Protein AF-K6ZDQ6-F1 (afdb_monomer_lite)

Structure (mmCIF, N/CA/C/O backbone):
data_AF-K6ZDQ6-F1
#
_entry.id   AF-K6ZDQ6-F1
#
loop_
_atom_site.group_PDB
_atom_site.id
_atom_site.type_symbol
_atom_site.label_atom_id
_atom_site.label_alt_id
_atom_site.label_comp_id
_atom_site.label_asym_id
_atom_site.label_entity_id
_atom_site.label_seq_id
_atom_site.pdbx_PDB_ins_code
_atom_site.Cartn_x
_atom_site.Cartn_y
_atom_site.Cartn_z
_atom_site.occupancy
_atom_site.B_iso_or_equiv
_atom_site.auth_seq_id
_atom_site.auth_comp_id
_atom_site.auth_asym_id
_atom_site.auth_atom_id
_atom_site.pdbx_PDB_model_num
ATOM 1 N N . MET A 1 1 ? -40.974 -49.336 32.916 1.00 52.28 1 MET A N 1
ATOM 2 C CA . MET A 1 1 ? -39.656 -48.786 32.532 1.00 52.28 1 MET A CA 1
ATOM 3 C C . MET A 1 1 ? -39.666 -47.779 31.372 1.00 52.28 1 MET A C 1
ATOM 5 O O . MET A 1 1 ? -38.972 -46.786 31.533 1.00 52.28 1 MET A O 1
ATOM 9 N N . PRO A 1 2 ? -40.450 -47.897 30.274 1.00 52.47 2 PRO A N 1
ATOM 10 C CA . PRO A 1 2 ? -40.301 -46.977 29.127 1.00 52.47 2 PRO A CA 1
ATOM 11 C C . PRO A 1 2 ? -40.750 -45.530 29.411 1.00 52.47 2 PRO A C 1
ATOM 13 O O . PRO A 1 2 ? -40.252 -44.591 28.806 1.00 52.47 2 PRO A O 1
ATOM 16 N N . ARG A 1 3 ? -41.644 -45.323 30.389 1.00 48.00 3 ARG A N 1
ATOM 17 C CA . ARG A 1 3 ? -42.148 -43.986 30.756 1.00 48.00 3 ARG A CA 1
ATOM 18 C C . ARG A 1 3 ? -41.148 -43.115 31.523 1.00 48.00 3 ARG A C 1
ATOM 20 O O . ARG A 1 3 ? -41.255 -41.901 31.456 1.00 48.00 3 ARG A O 1
ATOM 27 N N . ILE A 1 4 ? -40.197 -43.721 32.236 1.00 56.62 4 ILE A N 1
ATOM 28 C CA . ILE A 1 4 ? -39.169 -42.981 32.990 1.00 56.62 4 ILE A CA 1
ATOM 29 C C . ILE A 1 4 ? -38.086 -42.477 32.029 1.00 56.62 4 ILE A C 1
ATOM 31 O O . ILE A 1 4 ? -37.632 -41.347 32.160 1.00 56.62 4 ILE A O 1
ATOM 35 N N . VAL A 1 5 ? -37.755 -43.274 31.007 1.00 56.41 5 VAL A N 1
ATOM 36 C CA . VAL A 1 5 ? -36.778 -42.913 29.970 1.00 56.41 5 VAL A CA 1
ATOM 37 C C . VAL A 1 5 ? -37.284 -41.756 29.104 1.00 56.41 5 VAL A C 1
ATOM 39 O O . VAL A 1 5 ? -36.532 -40.820 28.867 1.00 56.41 5 VAL A O 1
ATOM 42 N N . SER A 1 6 ? -38.565 -41.744 28.709 1.00 54.59 6 SER A N 1
ATOM 43 C CA . SER A 1 6 ? -39.133 -40.593 27.985 1.00 54.59 6 SER A CA 1
ATOM 44 C C . SER A 1 6 ? -39.149 -39.310 28.810 1.00 54.59 6 SER A C 1
ATOM 46 O O . SER A 1 6 ? -38.973 -38.242 28.241 1.00 54.59 6 SER A O 1
ATOM 48 N N . LEU A 1 7 ? -39.356 -39.397 30.127 1.00 58.97 7 LEU A N 1
ATOM 49 C CA . LEU A 1 7 ? -39.408 -38.215 30.988 1.00 58.97 7 LEU A CA 1
ATOM 50 C C . LEU A 1 7 ? -38.010 -37.624 31.210 1.00 58.97 7 LEU A C 1
ATOM 52 O O . LEU A 1 7 ? -37.851 -36.413 31.147 1.00 58.97 7 LEU A O 1
ATOM 56 N N . LEU A 1 8 ? -37.000 -38.484 31.387 1.00 62.06 8 LEU A N 1
ATOM 57 C CA . LEU A 1 8 ? -35.587 -38.094 31.435 1.00 62.06 8 LEU A CA 1
ATOM 58 C C . LEU A 1 8 ? -35.101 -37.524 30.101 1.00 62.06 8 LEU A C 1
ATOM 60 O O . LEU A 1 8 ? -34.396 -36.525 30.107 1.00 62.06 8 LEU A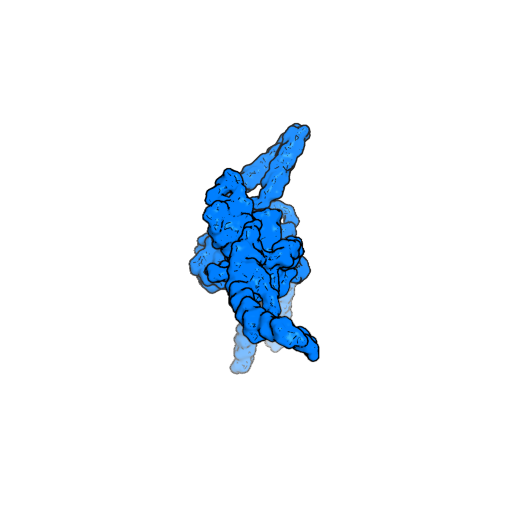 O 1
ATOM 64 N N . ALA A 1 9 ? -35.515 -38.108 28.973 1.00 62.72 9 ALA A N 1
ATOM 65 C CA . ALA A 1 9 ? -35.190 -37.588 27.648 1.00 62.72 9 ALA A CA 1
ATOM 66 C C . ALA A 1 9 ? -35.815 -36.208 27.406 1.00 62.72 9 ALA A C 1
ATOM 68 O O . ALA A 1 9 ? -35.150 -35.345 26.855 1.00 62.72 9 ALA A O 1
ATOM 69 N N . LEU A 1 10 ? -37.050 -35.969 27.863 1.00 62.91 10 LEU A N 1
ATOM 70 C CA . LEU A 1 10 ? -37.703 -34.655 27.782 1.00 62.91 10 LEU A CA 1
ATOM 71 C C . LEU A 1 10 ? -37.035 -33.616 28.691 1.00 62.91 10 LEU A C 1
ATOM 73 O O . LEU A 1 10 ? -36.945 -32.458 28.310 1.00 62.91 10 LEU A O 1
ATOM 77 N N . LEU A 1 11 ? -36.539 -34.033 29.859 1.00 60.34 11 LEU A N 1
ATOM 78 C CA . LEU A 1 11 ? -35.775 -33.183 30.778 1.00 60.34 11 LEU A CA 1
ATOM 79 C C . LEU A 1 11 ? -34.394 -32.831 30.209 1.00 60.34 11 LEU A C 1
ATOM 81 O O . LEU A 1 11 ? -33.987 -31.677 30.278 1.00 60.34 11 LEU A O 1
ATOM 85 N N . PHE A 1 12 ? -33.715 -33.795 29.581 1.00 58.34 12 PHE A N 1
ATOM 86 C CA . PHE A 1 12 ? -32.460 -33.560 28.864 1.00 58.34 12 PHE A CA 1
ATOM 87 C C . PHE A 1 12 ? -32.671 -32.673 27.633 1.00 58.34 12 PHE A C 1
ATOM 89 O O . PHE A 1 12 ? -31.904 -31.744 27.417 1.00 58.34 12 PHE A O 1
ATOM 96 N N . LEU A 1 13 ? -33.738 -32.899 26.859 1.00 53.53 13 LEU A N 1
ATOM 97 C CA . LEU A 1 13 ? -34.075 -32.050 25.715 1.00 53.53 13 LEU A CA 1
ATOM 98 C C . LEU A 1 13 ? -34.445 -30.630 26.172 1.00 53.53 13 LEU A C 1
ATOM 100 O O . LEU A 1 13 ? -34.053 -29.670 25.528 1.00 53.53 13 LEU A O 1
ATOM 104 N N . ALA A 1 14 ? -35.141 -30.485 27.304 1.00 54.09 14 ALA A N 1
ATOM 105 C CA . ALA A 1 14 ? -35.454 -29.184 27.891 1.00 54.09 14 ALA A CA 1
ATOM 106 C C . ALA A 1 14 ? -34.210 -28.459 28.436 1.00 54.09 14 ALA A C 1
ATOM 108 O O . ALA A 1 14 ? -34.171 -27.236 28.369 1.00 54.09 14 ALA A O 1
ATOM 109 N N . MET A 1 15 ? -33.184 -29.182 28.911 1.00 52.56 15 MET A N 1
ATOM 110 C CA . MET A 1 15 ? -31.883 -28.581 29.251 1.00 52.56 15 MET A CA 1
ATOM 111 C C . MET A 1 15 ? -31.104 -28.111 28.014 1.00 52.56 15 MET A C 1
ATOM 113 O O . MET A 1 15 ? -30.364 -27.145 28.120 1.00 52.56 15 MET A O 1
ATOM 117 N N . PHE A 1 16 ? -31.288 -28.740 26.848 1.00 50.00 16 PHE A N 1
ATOM 118 C CA . PHE A 1 16 ? -30.630 -28.335 25.595 1.00 50.00 16 PHE A CA 1
ATOM 119 C C . PHE A 1 16 ? -31.372 -27.236 24.812 1.00 50.00 16 PHE A C 1
ATOM 121 O O . PHE A 1 16 ? -30.812 -26.687 23.869 1.00 50.00 16 PHE A O 1
ATOM 128 N N . VAL A 1 17 ? -32.620 -26.909 25.170 1.00 46.31 17 VAL A N 1
ATOM 129 C CA . VAL A 1 17 ? -33.418 -25.868 24.484 1.00 46.31 17 VAL A CA 1
ATOM 130 C C . VAL A 1 17 ? -33.176 -24.464 25.056 1.00 46.31 17 VAL A C 1
ATOM 132 O O . VAL A 1 17 ? -33.574 -23.478 24.441 1.00 46.31 17 VAL A O 1
ATOM 135 N N . PHE A 1 18 ? -32.437 -24.339 26.159 1.00 44.91 18 PHE A N 1
ATOM 136 C CA . PHE A 1 18 ? -31.820 -23.068 26.533 1.00 44.91 18 PHE A CA 1
ATOM 137 C C . PHE A 1 18 ? -30.523 -22.901 25.742 1.00 44.91 18 PHE A C 1
ATOM 139 O O . PHE A 1 18 ? -29.425 -23.072 26.257 1.00 44.91 18 PHE A O 1
ATOM 146 N N . VAL A 1 19 ? -30.668 -22.593 24.454 1.00 42.81 19 VAL A N 1
ATOM 147 C CA . VAL A 1 19 ? -29.641 -21.818 23.763 1.00 42.81 19 VAL A CA 1
ATOM 148 C C . VAL A 1 19 ? -29.645 -20.474 24.479 1.00 42.81 19 VAL A C 1
ATOM 150 O O . VAL A 1 19 ? -30.561 -19.672 24.291 1.00 42.81 19 VAL A O 1
ATOM 153 N N . GLU A 1 20 ? -28.696 -20.285 25.393 1.00 38.75 20 GLU A N 1
ATOM 154 C CA . GLU A 1 20 ? -28.353 -18.966 25.901 1.00 38.75 20 GLU A CA 1
ATOM 155 C C . GLU A 1 20 ? -27.946 -18.139 24.686 1.00 38.75 20 GLU A C 1
ATOM 157 O O . GLU A 1 20 ? -26.833 -18.226 24.177 1.00 38.75 20 GLU A O 1
ATOM 162 N N . VAL A 1 21 ? -28.895 -17.364 24.171 1.00 40.91 21 VAL A N 1
ATOM 163 C CA . VAL A 1 21 ? -28.558 -16.169 23.417 1.00 40.91 21 VAL A CA 1
ATOM 164 C C . VAL A 1 21 ? -28.015 -15.229 24.480 1.00 40.91 21 VAL A C 1
ATOM 166 O O . VAL A 1 21 ? -28.780 -14.514 25.129 1.00 40.91 21 VAL A O 1
ATOM 169 N N . ALA A 1 22 ? -26.711 -15.325 24.739 1.00 38.06 22 ALA A N 1
ATOM 170 C CA . ALA A 1 22 ? -25.991 -14.287 25.444 1.00 38.06 22 ALA A CA 1
ATOM 171 C C . ALA A 1 22 ? -26.229 -13.014 24.631 1.00 38.06 22 ALA A C 1
ATOM 173 O O . ALA A 1 22 ? -25.740 -12.851 23.515 1.00 38.06 22 ALA A O 1
ATOM 174 N N . SER A 1 23 ? -27.112 -12.165 25.145 1.00 37.84 23 SER A N 1
ATOM 175 C CA . SER A 1 23 ? -27.266 -10.809 24.656 1.00 37.84 23 SER A CA 1
ATOM 176 C C . SER A 1 23 ? -26.012 -10.078 25.105 1.00 37.84 23 SER A C 1
ATOM 178 O O . SER A 1 23 ? -26.003 -9.496 26.188 1.00 37.84 23 SER A O 1
ATOM 180 N N . ALA A 1 24 ? -24.971 -10.173 24.281 1.00 37.22 24 ALA A N 1
ATOM 181 C CA . ALA A 1 24 ? -23.763 -9.377 24.366 1.00 37.22 24 ALA A CA 1
ATOM 182 C C . ALA A 1 24 ? -24.149 -7.918 24.625 1.00 37.22 24 ALA A C 1
ATOM 184 O O . ALA A 1 24 ? -24.923 -7.319 23.869 1.00 37.22 24 ALA A O 1
ATOM 185 N N . LYS A 1 25 ? -23.698 -7.372 25.753 1.00 37.91 25 LYS A N 1
ATOM 186 C CA . LYS A 1 25 ? -23.892 -5.965 26.088 1.00 37.91 25 LYS A CA 1
ATOM 187 C C . LYS A 1 25 ? -22.517 -5.382 26.319 1.00 37.91 25 LYS A C 1
ATOM 189 O O . LYS A 1 25 ? -22.018 -5.363 27.438 1.00 37.91 25 LYS A O 1
ATOM 194 N N . LEU A 1 26 ? -21.943 -4.883 25.235 1.00 41.56 26 LEU A N 1
ATOM 195 C CA . LEU A 1 26 ? -20.692 -4.151 25.245 1.00 41.56 26 LEU A CA 1
ATOM 196 C C . LEU A 1 26 ? -20.815 -2.950 26.197 1.00 41.56 26 LEU A C 1
ATOM 198 O O . LEU A 1 26 ? -21.571 -2.005 25.952 1.00 41.56 26 LEU A O 1
ATOM 202 N N . LEU A 1 27 ? -20.101 -3.002 27.322 1.00 44.19 27 LEU A N 1
ATOM 203 C CA . LEU A 1 27 ? -20.010 -1.886 28.260 1.00 44.19 27 LEU A CA 1
ATOM 204 C C . LEU A 1 27 ? -18.876 -0.977 27.781 1.00 44.19 27 LEU A C 1
ATOM 206 O O . LEU A 1 27 ? -17.712 -1.348 27.812 1.00 44.19 27 LEU A O 1
ATOM 210 N N . ARG A 1 28 ? -19.218 0.208 27.273 1.00 47.53 28 ARG A N 1
ATOM 211 C CA . ARG A 1 28 ? -18.240 1.159 26.729 1.00 47.53 28 ARG A CA 1
ATOM 212 C C . ARG A 1 28 ? -17.993 2.276 27.734 1.00 47.53 28 ARG A C 1
ATOM 214 O O . ARG A 1 28 ? -18.946 2.929 28.161 1.00 47.53 28 ARG A O 1
ATOM 221 N N . SER A 1 29 ? -16.734 2.530 28.074 1.00 41.12 29 SER A N 1
ATOM 222 C CA . SER A 1 29 ? -16.319 3.750 28.776 1.00 41.12 29 SER A CA 1
ATOM 223 C C . SER A 1 29 ? -15.535 4.652 27.828 1.00 41.12 29 SER A C 1
ATOM 225 O O . SER A 1 29 ? -14.737 4.164 27.038 1.00 41.12 29 SER A O 1
ATOM 227 N N . THR A 1 30 ? -15.774 5.960 27.896 1.00 36.53 30 THR A N 1
ATOM 228 C CA . THR A 1 30 ? -15.195 6.973 26.997 1.00 36.53 30 THR A CA 1
ATOM 229 C C . THR A 1 30 ? -13.667 7.032 27.070 1.00 36.53 30 THR A C 1
ATOM 231 O O . THR A 1 30 ? -13.141 7.032 28.181 1.00 36.53 30 THR A O 1
ATOM 234 N N . GLY A 1 31 ? -12.977 7.166 25.925 1.00 39.97 31 GLY A N 1
ATOM 235 C CA . GLY A 1 31 ? -11.526 7.392 25.901 1.00 39.97 31 GLY A CA 1
ATOM 236 C C . GLY A 1 31 ? -10.801 7.275 24.541 1.00 39.97 31 GLY A C 1
ATOM 237 O O . GLY A 1 31 ? -11.450 7.014 23.538 1.00 39.97 31 GLY A O 1
ATOM 238 N N . ARG A 1 32 ? -9.469 7.481 24.504 1.00 44.22 32 ARG A N 1
ATOM 239 C CA . ARG A 1 32 ? -8.547 7.583 23.332 1.00 44.22 32 ARG A CA 1
ATOM 240 C C . ARG A 1 32 ? -7.754 6.302 22.975 1.00 44.22 32 ARG A C 1
ATOM 242 O O . ARG A 1 32 ? -7.330 5.573 23.861 1.00 44.22 32 ARG A O 1
ATOM 249 N N . GLY A 1 33 ? -7.474 6.027 21.700 1.00 41.00 33 GLY A N 1
ATOM 250 C CA . GLY A 1 33 ? -6.507 4.984 21.301 1.00 41.00 33 GLY A CA 1
ATOM 251 C C . GLY A 1 33 ? -5.060 5.502 21.293 1.00 41.00 33 GLY A C 1
ATOM 252 O O . GLY A 1 33 ? -4.837 6.712 21.327 1.00 41.00 33 GLY A O 1
ATOM 253 N N . VAL A 1 34 ? -4.062 4.610 21.211 1.00 45.72 34 VAL A N 1
ATOM 254 C CA . VAL A 1 34 ? -2.669 4.999 20.910 1.00 45.72 34 VAL A CA 1
ATOM 255 C C . VAL A 1 34 ? -2.360 4.621 19.464 1.00 45.72 34 VAL A C 1
ATOM 257 O O . VAL A 1 34 ? -2.226 3.442 19.120 1.00 45.72 34 VAL A O 1
ATOM 260 N N . LEU A 1 35 ? -2.231 5.636 18.607 1.00 46.62 35 LEU A N 1
ATOM 261 C CA . LEU A 1 35 ? -1.758 5.469 17.236 1.00 46.62 35 LEU A CA 1
ATOM 262 C C . LEU A 1 35 ? -0.287 5.050 17.277 1.00 46.62 35 LEU A C 1
ATOM 264 O O . LEU A 1 35 ? 0.573 5.819 17.700 1.00 46.62 35 LEU A O 1
ATOM 268 N N . SER A 1 36 ? -0.003 3.810 16.871 1.00 42.50 36 SER A N 1
ATOM 269 C CA . SER A 1 36 ? 1.381 3.346 16.753 1.00 42.50 36 SER A CA 1
ATOM 270 C C . SER A 1 36 ? 1.996 3.731 15.409 1.00 42.50 36 SER A C 1
ATOM 272 O O . SER A 1 36 ? 3.154 4.129 15.394 1.00 42.50 36 SER A O 1
ATOM 274 N N . GLU A 1 37 ? 1.233 3.653 14.310 1.00 46.75 37 GLU A N 1
ATOM 275 C CA . GLU A 1 37 ? 1.666 4.048 12.962 1.00 46.75 37 GLU A CA 1
ATOM 276 C C . GLU A 1 37 ? 0.432 4.429 12.119 1.00 46.75 37 GLU A C 1
ATOM 278 O O . GLU A 1 37 ? -0.382 3.566 11.782 1.00 46.75 37 GLU A O 1
ATOM 283 N N . GLN A 1 38 ? 0.283 5.715 11.788 1.00 45.81 38 GLN A N 1
ATOM 284 C CA . GLN A 1 38 ? -0.645 6.200 10.766 1.00 45.81 38 GLN A CA 1
ATOM 285 C C . GLN A 1 38 ? 0.196 6.765 9.636 1.00 45.81 38 GLN A C 1
ATOM 287 O O . GLN A 1 38 ? 0.974 7.691 9.855 1.00 45.81 38 GLN A O 1
ATOM 292 N N . PHE A 1 39 ? 0.051 6.184 8.452 1.00 49.00 39 PHE A N 1
ATOM 293 C CA . PHE A 1 39 ? 0.768 6.659 7.292 1.00 49.00 39 PHE A CA 1
ATOM 294 C C . PHE A 1 39 ? -0.105 7.696 6.563 1.00 49.00 39 PHE A C 1
ATOM 296 O O . PHE A 1 39 ? -1.120 7.341 5.965 1.00 49.00 39 PHE A O 1
ATOM 303 N N . SER A 1 40 ? 0.239 8.983 6.684 1.00 53.00 40 SER A N 1
ATOM 304 C CA . SER A 1 40 ? -0.308 10.086 5.873 1.00 53.00 40 SER A CA 1
ATOM 305 C C . SER A 1 40 ? 0.383 10.184 4.505 1.00 53.00 40 SER A C 1
ATOM 307 O O . SER A 1 40 ? 0.301 11.198 3.828 1.00 53.00 40 SER A O 1
ATOM 309 N N . GLU A 1 41 ? 1.094 9.140 4.093 1.00 66.62 41 GLU A N 1
ATOM 310 C CA . GLU A 1 41 ? 1.834 9.047 2.844 1.00 66.62 41 GLU A CA 1
ATOM 311 C C . GLU A 1 41 ? 0.940 8.670 1.660 1.00 66.62 41 GLU A C 1
ATOM 313 O O . GLU A 1 41 ? 0.005 7.877 1.782 1.00 66.62 41 GLU A O 1
ATOM 318 N N . ASP A 1 42 ? 1.266 9.197 0.477 1.00 73.31 42 ASP A N 1
ATOM 319 C CA . ASP A 1 42 ? 0.653 8.720 -0.761 1.00 73.31 42 ASP A CA 1
ATOM 320 C C . ASP A 1 42 ? 1.232 7.347 -1.118 1.00 73.31 42 ASP A C 1
ATOM 322 O O . ASP A 1 42 ? 2.452 7.186 -1.237 1.00 73.31 42 ASP A O 1
ATOM 326 N N . TYR A 1 43 ? 0.357 6.378 -1.377 1.00 79.75 43 TYR A N 1
ATOM 327 C CA . TYR A 1 43 ? 0.703 5.057 -1.887 1.00 79.75 43 TYR A CA 1
ATOM 328 C C . TYR A 1 43 ? 0.126 4.838 -3.278 1.00 79.75 43 TYR A C 1
ATOM 330 O O . TYR A 1 43 ? -1.034 5.140 -3.555 1.00 79.75 43 TYR A O 1
ATOM 338 N N . PHE A 1 44 ? 0.924 4.230 -4.147 1.00 83.44 44 PHE A N 1
ATOM 339 C CA . PHE A 1 44 ? 0.551 3.944 -5.525 1.00 83.44 44 PHE A CA 1
ATOM 340 C C . PHE A 1 44 ? 0.746 2.464 -5.817 1.00 83.44 44 PHE A C 1
ATOM 342 O O . PHE A 1 44 ? 1.832 1.923 -5.617 1.00 83.44 44 PHE A O 1
ATOM 349 N N . PHE A 1 45 ? -0.293 1.819 -6.324 1.00 85.88 45 PHE A N 1
ATOM 350 C CA . PHE A 1 45 ? -0.220 0.491 -6.903 1.00 85.88 45 PHE A CA 1
ATOM 351 C C . PHE A 1 45 ? 0.054 0.596 -8.402 1.00 85.88 45 PHE A C 1
ATOM 353 O O . PHE A 1 45 ? -0.656 1.290 -9.132 1.00 85.88 45 PHE A O 1
ATOM 360 N N . VAL A 1 46 ? 1.074 -0.116 -8.875 1.00 87.62 46 VAL A N 1
ATOM 361 C CA . VAL A 1 46 ? 1.419 -0.175 -10.298 1.00 87.62 46 VAL A CA 1
ATOM 362 C C . VAL A 1 46 ? 1.428 -1.614 -10.755 1.00 87.62 46 VAL A C 1
ATOM 364 O O . VAL A 1 46 ? 2.159 -2.444 -10.222 1.00 87.62 46 VAL A O 1
ATOM 367 N N . GLU A 1 47 ? 0.626 -1.896 -11.775 1.00 89.00 47 GLU A N 1
ATOM 368 C CA . GLU A 1 47 ? 0.538 -3.223 -12.369 1.00 89.00 47 GLU A CA 1
ATOM 369 C C . GLU A 1 47 ? 1.863 -3.645 -13.009 1.00 89.00 47 GLU A C 1
ATOM 371 O O . GLU A 1 47 ? 2.574 -2.830 -13.593 1.00 89.00 47 GLU A O 1
ATOM 376 N N . ASN A 1 48 ? 2.140 -4.949 -13.015 1.00 90.69 48 ASN A N 1
ATOM 377 C CA . ASN A 1 48 ? 3.367 -5.545 -13.555 1.00 90.69 48 ASN A CA 1
ATOM 378 C C . ASN A 1 48 ? 3.725 -5.086 -14.979 1.00 90.69 48 ASN A C 1
ATOM 380 O O . ASN A 1 48 ? 4.901 -5.045 -15.326 1.00 90.69 48 ASN A O 1
ATOM 384 N N . LYS A 1 49 ? 2.726 -4.755 -15.809 1.00 90.50 49 LYS A N 1
ATOM 385 C CA . LYS A 1 49 ? 2.937 -4.274 -17.186 1.00 90.50 49 LYS A CA 1
ATOM 386 C C . LYS A 1 49 ? 3.630 -2.907 -17.243 1.00 90.50 49 LYS A C 1
ATOM 388 O O . LYS A 1 49 ? 4.269 -2.597 -18.239 1.00 90.50 49 LYS A O 1
ATOM 393 N N . ASP A 1 50 ? 3.473 -2.113 -16.190 1.00 91.94 50 ASP A N 1
ATOM 394 C CA . ASP A 1 50 ? 3.994 -0.758 -16.053 1.00 91.94 50 ASP A CA 1
ATOM 395 C C . ASP A 1 50 ? 5.208 -0.716 -15.104 1.00 91.94 50 ASP A C 1
ATOM 397 O O . ASP A 1 50 ? 5.696 0.373 -14.800 1.00 91.94 50 ASP A O 1
ATOM 401 N N . ILE A 1 51 ? 5.709 -1.873 -14.649 1.00 92.88 51 ILE A N 1
ATOM 402 C CA . ILE A 1 51 ? 6.913 -1.989 -13.817 1.00 92.88 51 ILE A CA 1
ATOM 403 C C . ILE A 1 51 ? 8.158 -2.094 -14.694 1.00 92.88 51 ILE A C 1
ATOM 405 O O . ILE A 1 51 ? 8.265 -2.947 -15.574 1.00 92.88 51 ILE A O 1
ATOM 409 N N . VAL A 1 52 ? 9.143 -1.262 -14.379 1.00 93.38 52 VAL A N 1
ATOM 410 C CA . VAL A 1 52 ? 10.486 -1.282 -14.955 1.00 93.38 52 VAL A CA 1
ATOM 411 C C . VAL A 1 52 ? 11.434 -1.922 -13.946 1.00 93.38 52 VAL A C 1
ATOM 413 O O . VAL A 1 52 ? 11.365 -1.627 -12.754 1.00 93.38 52 VAL A O 1
ATOM 416 N N . ARG A 1 53 ? 12.313 -2.818 -14.404 1.00 92.50 53 ARG A N 1
ATOM 417 C CA . ARG A 1 53 ? 13.340 -3.452 -13.564 1.00 92.50 53 ARG A CA 1
ATOM 418 C C . ARG A 1 53 ? 14.708 -2.902 -13.925 1.00 92.50 53 ARG A C 1
ATOM 420 O O . ARG A 1 53 ? 15.069 -2.935 -15.099 1.00 92.50 53 ARG A O 1
ATOM 427 N N . PHE A 1 54 ? 15.439 -2.464 -12.910 1.00 91.56 54 PHE A N 1
ATOM 428 C CA . PHE A 1 54 ? 16.799 -1.966 -13.053 1.00 91.56 54 PHE A CA 1
ATOM 429 C C . PHE A 1 54 ? 17.833 -3.079 -12.821 1.00 91.56 54 PHE A C 1
ATOM 431 O O . PHE A 1 54 ? 17.523 -4.146 -12.276 1.00 91.56 54 PHE A O 1
ATOM 438 N N . LEU A 1 55 ? 19.078 -2.843 -13.234 1.00 88.31 55 LEU A N 1
ATOM 439 C CA . LEU A 1 55 ? 20.177 -3.812 -13.183 1.00 88.31 55 LEU A CA 1
ATOM 440 C C . LEU A 1 55 ? 20.589 -4.192 -11.758 1.00 88.31 55 LEU A C 1
ATOM 442 O O . LEU A 1 55 ? 21.078 -5.301 -11.534 1.00 88.31 55 LEU A O 1
ATOM 446 N N . ASP A 1 56 ? 20.380 -3.300 -10.792 1.00 86.12 56 ASP A N 1
ATOM 447 C CA . ASP A 1 56 ? 20.625 -3.554 -9.368 1.00 86.12 56 ASP A CA 1
ATOM 448 C C . ASP A 1 56 ? 19.532 -4.419 -8.706 1.00 86.12 56 ASP A C 1
ATOM 450 O O . ASP A 1 56 ? 19.626 -4.753 -7.523 1.00 86.12 56 ASP A O 1
ATOM 454 N N . GLY A 1 57 ? 18.512 -4.820 -9.473 1.00 85.81 57 GLY A N 1
ATOM 455 C CA . GLY A 1 57 ? 17.371 -5.605 -9.011 1.00 85.81 57 GLY A CA 1
ATOM 456 C C . GLY A 1 57 ? 16.254 -4.766 -8.393 1.00 85.81 57 GLY A C 1
ATOM 457 O O . GLY A 1 57 ? 15.213 -5.327 -8.035 1.00 85.81 57 GLY A O 1
ATOM 458 N N . SER A 1 58 ? 16.433 -3.448 -8.287 1.00 89.50 58 SER A N 1
ATOM 459 C CA . SER A 1 58 ? 15.365 -2.536 -7.901 1.00 89.50 58 SER A CA 1
ATOM 460 C C . SER A 1 58 ? 14.319 -2.415 -9.012 1.00 89.50 58 SER A C 1
ATOM 462 O O . SER A 1 58 ? 14.513 -2.825 -10.163 1.00 89.50 58 SER A O 1
ATOM 464 N N . PHE A 1 59 ? 13.157 -1.884 -8.650 1.00 91.00 59 PHE A N 1
ATOM 465 C CA . PHE A 1 59 ? 12.048 -1.670 -9.567 1.00 91.00 59 PHE A CA 1
ATOM 466 C C . PHE A 1 59 ? 11.595 -0.213 -9.527 1.00 91.00 59 PHE A C 1
ATOM 468 O O . PHE A 1 59 ? 11.783 0.490 -8.533 1.00 91.00 59 PHE A O 1
ATOM 475 N N . GLY A 1 60 ? 11.027 0.236 -10.640 1.00 92.50 60 GLY A N 1
ATOM 476 C CA . GLY A 1 60 ? 10.450 1.560 -10.823 1.00 92.50 60 GLY A CA 1
ATOM 477 C C . GLY A 1 60 ? 9.131 1.496 -11.578 1.00 92.50 60 GLY A C 1
ATOM 478 O O . GLY A 1 60 ? 8.781 0.483 -12.182 1.00 92.50 60 GLY A O 1
ATOM 479 N N . MET A 1 61 ? 8.406 2.603 -11.556 1.00 93.69 61 MET A N 1
ATOM 480 C CA . MET A 1 61 ? 7.217 2.832 -12.366 1.00 93.69 61 MET A CA 1
ATOM 481 C C . MET A 1 61 ? 7.671 3.332 -13.742 1.00 93.69 61 MET A C 1
ATOM 483 O O . MET A 1 61 ? 8.454 4.274 -13.832 1.00 93.69 61 MET A O 1
ATOM 487 N N . SER A 1 62 ? 7.176 2.748 -14.825 1.00 93.81 62 SER A N 1
ATOM 488 C CA . SER A 1 62 ? 7.305 3.336 -16.166 1.00 93.81 62 SER A CA 1
ATOM 489 C C . SER A 1 62 ? 6.654 4.725 -16.234 1.00 93.81 62 SER A C 1
ATOM 491 O O . SER A 1 62 ? 5.880 5.102 -15.352 1.00 93.81 62 SER A O 1
ATOM 493 N N . GLN A 1 63 ? 6.902 5.480 -17.309 1.00 91.50 63 GLN A N 1
ATOM 494 C CA . GLN A 1 63 ? 6.224 6.762 -17.541 1.00 91.50 63 GLN A CA 1
ATOM 495 C C . GLN A 1 63 ? 4.691 6.615 -17.540 1.00 91.50 63 GLN A C 1
ATOM 497 O O . GLN A 1 63 ? 4.002 7.407 -16.905 1.00 91.50 63 GLN A O 1
ATOM 502 N N . SER A 1 64 ? 4.151 5.571 -18.181 1.00 89.12 64 SER A N 1
ATOM 503 C CA . SER A 1 64 ? 2.712 5.282 -18.184 1.00 89.12 64 SER A CA 1
ATOM 504 C C . SER A 1 64 ? 2.190 4.937 -16.791 1.00 89.12 64 SER A C 1
ATOM 506 O O . SER A 1 64 ? 1.131 5.428 -16.401 1.00 89.12 64 SER A O 1
ATOM 508 N N . GLY A 1 65 ? 2.932 4.133 -16.025 1.00 87.56 65 GLY A N 1
ATOM 509 C CA . GLY A 1 65 ? 2.618 3.845 -14.624 1.00 87.56 65 GLY A CA 1
ATOM 510 C C . GLY A 1 65 ? 2.614 5.107 -13.762 1.00 87.56 65 GLY A C 1
ATOM 511 O O . GLY A 1 65 ? 1.683 5.325 -12.990 1.00 87.56 65 GLY A O 1
ATOM 512 N N . PHE A 1 66 ? 3.612 5.976 -13.938 1.00 89.69 66 PHE A N 1
ATOM 513 C CA . PHE A 1 66 ? 3.702 7.251 -13.236 1.00 89.69 66 PHE A CA 1
ATOM 514 C C . PHE A 1 66 ? 2.523 8.159 -13.590 1.00 89.69 66 PHE A C 1
ATOM 516 O O . PHE A 1 66 ? 1.838 8.629 -12.686 1.00 89.69 66 PHE A O 1
ATOM 523 N N . ASP A 1 67 ? 2.226 8.370 -14.869 1.00 88.25 67 ASP A N 1
ATOM 524 C CA . ASP A 1 67 ? 1.143 9.261 -15.301 1.00 88.25 67 ASP A CA 1
ATOM 525 C C . ASP A 1 67 ? -0.241 8.765 -14.842 1.00 88.25 67 ASP A C 1
ATOM 527 O O . ASP A 1 67 ? -1.104 9.568 -14.484 1.00 88.25 67 ASP A O 1
ATOM 531 N N . ASN A 1 68 ? -0.439 7.444 -14.769 1.00 83.44 68 ASN A N 1
ATOM 532 C CA . ASN A 1 68 ? -1.699 6.823 -14.343 1.00 83.44 68 ASN A CA 1
ATOM 533 C C . ASN A 1 68 ? -1.826 6.609 -12.824 1.00 83.44 68 ASN A C 1
ATOM 535 O O . ASN A 1 68 ? -2.870 6.133 -12.361 1.00 83.44 68 ASN A O 1
ATOM 539 N N . ARG A 1 69 ? -0.793 6.943 -12.037 1.00 80.81 69 ARG A N 1
ATOM 540 C CA . ARG A 1 69 ? -0.732 6.598 -10.608 1.00 80.81 69 ARG A CA 1
ATOM 541 C C . ARG A 1 69 ? -1.896 7.155 -9.796 1.00 80.81 69 ARG A C 1
ATOM 543 O O . ARG A 1 69 ? -2.367 6.476 -8.904 1.00 80.81 69 ARG A O 1
ATOM 550 N N . PHE A 1 70 ? -2.400 8.337 -10.149 1.00 74.12 70 PHE A N 1
ATOM 551 C CA . PHE A 1 70 ? -3.490 9.021 -9.439 1.00 74.12 70 PHE A CA 1
ATOM 552 C C . PHE A 1 70 ? -4.898 8.536 -9.806 1.00 74.12 70 PHE A C 1
ATOM 554 O O . PHE A 1 70 ? -5.890 9.172 -9.444 1.00 74.12 70 PHE A O 1
ATOM 561 N N . SER A 1 71 ? -5.026 7.459 -10.583 1.00 71.12 71 SER A N 1
ATOM 562 C CA . SER A 1 71 ? -6.349 6.871 -10.787 1.00 71.12 71 SER A CA 1
ATOM 563 C C . SER A 1 71 ? -6.891 6.334 -9.456 1.00 71.12 71 SER A C 1
ATOM 565 O O . SER A 1 71 ? -6.156 5.733 -8.677 1.00 71.12 71 SER A O 1
ATOM 567 N N . LEU A 1 72 ? -8.187 6.538 -9.198 1.00 60.41 72 LEU A N 1
ATOM 568 C CA . LEU A 1 72 ? -8.827 6.200 -7.915 1.00 60.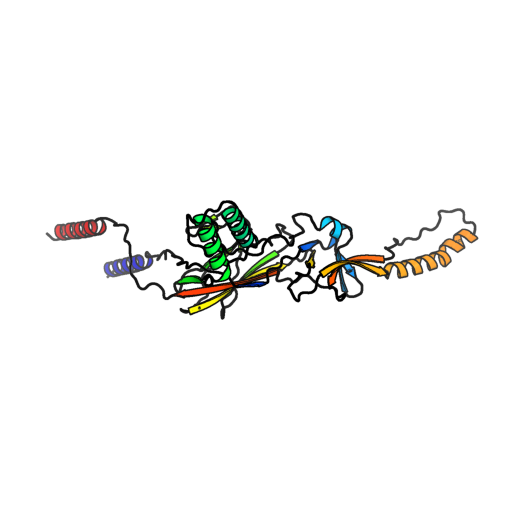41 72 LEU A CA 1
ATOM 569 C C . LEU A 1 72 ? -8.664 4.724 -7.502 1.00 60.41 72 LEU A C 1
ATOM 571 O O . LEU A 1 72 ? -8.745 4.418 -6.322 1.00 60.41 72 LEU A O 1
ATOM 575 N N . SER A 1 73 ? -8.425 3.813 -8.452 1.00 66.06 73 SER A N 1
ATOM 576 C CA . SER A 1 73 ? -8.177 2.389 -8.184 1.00 66.06 73 SER A CA 1
ATOM 577 C C . SER A 1 73 ? -6.713 2.049 -7.883 1.00 66.06 73 SER A C 1
ATOM 579 O O . SER A 1 73 ? -6.437 0.951 -7.404 1.00 66.06 73 SER A O 1
ATOM 581 N N . ASN A 1 74 ? -5.778 2.951 -8.204 1.00 66.00 74 ASN A N 1
ATOM 582 C CA . ASN A 1 74 ? -4.333 2.703 -8.182 1.00 66.00 74 ASN A CA 1
ATOM 583 C C . ASN A 1 74 ? -3.572 3.651 -7.251 1.00 66.00 74 ASN A C 1
ATOM 585 O O . ASN A 1 74 ? -2.374 3.468 -7.062 1.00 66.00 74 ASN A O 1
ATOM 589 N N . SER A 1 75 ? -4.232 4.633 -6.644 1.00 66.31 75 SER A N 1
ATOM 590 C CA . SER A 1 75 ? -3.653 5.442 -5.572 1.00 66.31 75 SER A CA 1
ATOM 591 C C . SER A 1 75 ? -4.517 5.409 -4.332 1.00 66.31 75 SER A C 1
ATOM 593 O O . SER A 1 75 ? -5.733 5.566 -4.418 1.00 66.31 75 SER A O 1
ATOM 595 N N . ILE A 1 76 ? -3.853 5.355 -3.189 1.00 65.12 76 ILE A N 1
ATOM 596 C CA . ILE A 1 76 ? -4.385 5.837 -1.923 1.00 65.12 76 ILE A CA 1
ATOM 597 C C . ILE A 1 76 ? -3.587 7.095 -1.599 1.00 65.12 76 ILE A C 1
ATOM 599 O O . ILE A 1 76 ? -2.364 7.051 -1.514 1.00 65.12 76 ILE A O 1
ATOM 603 N N . GLY A 1 77 ? -4.278 8.227 -1.503 1.00 52.22 77 GLY A N 1
ATOM 604 C CA . GLY A 1 77 ? -3.643 9.510 -1.230 1.00 52.22 77 GLY A CA 1
ATOM 605 C C . GLY A 1 77 ? -3.372 9.723 0.260 1.00 52.22 77 GLY A C 1
ATOM 606 O O . GLY A 1 77 ? -4.237 9.456 1.098 1.00 52.22 77 GLY A O 1
ATOM 607 N N . GLY A 1 78 ? -2.213 10.304 0.550 1.00 45.00 78 GLY A N 1
ATOM 608 C CA . GLY A 1 78 ? -1.678 10.811 1.809 1.00 45.00 78 GLY A CA 1
ATOM 609 C C . GLY A 1 78 ? -2.425 12.015 2.384 1.00 45.00 78 GLY A C 1
ATOM 610 O O . GLY A 1 78 ? -1.857 12.978 2.887 1.00 45.00 78 GLY A O 1
ATOM 611 N N . GLY A 1 79 ? -3.748 11.978 2.281 1.00 36.59 79 GLY A N 1
ATOM 612 C CA . GLY A 1 79 ? -4.662 12.950 2.875 1.00 36.59 79 GLY A CA 1
ATOM 613 C C . GLY A 1 79 ? -5.915 12.308 3.466 1.00 36.59 79 GLY A C 1
ATOM 614 O O . GLY A 1 79 ? -6.749 13.006 4.041 1.00 36.59 79 GLY A O 1
ATOM 615 N N . GLY A 1 80 ? -6.075 10.988 3.342 1.00 40.38 80 GLY A N 1
ATOM 616 C CA . GLY A 1 80 ? -7.135 10.252 4.016 1.00 40.38 80 GLY A CA 1
ATOM 617 C C . GLY A 1 80 ? -6.656 9.790 5.382 1.00 40.38 80 GLY A C 1
ATOM 618 O O . GLY A 1 80 ? -5.813 8.898 5.461 1.00 40.38 80 GLY A O 1
ATOM 619 N N . ARG A 1 81 ? -7.203 10.381 6.447 1.00 41.16 81 ARG A N 1
ATOM 620 C CA . ARG A 1 81 ? -6.904 10.015 7.835 1.00 41.16 81 ARG A CA 1
ATOM 621 C C . ARG A 1 81 ? -6.998 8.505 8.021 1.00 41.16 81 ARG A C 1
ATOM 623 O O . ARG A 1 81 ? -7.971 7.893 7.588 1.00 41.16 81 ARG A O 1
ATOM 630 N N . GLY A 1 82 ? -5.951 7.920 8.601 1.00 36.94 82 GLY A N 1
ATOM 631 C CA . GLY A 1 82 ? -5.909 6.524 9.015 1.00 36.94 82 GLY A CA 1
ATOM 632 C C . GLY A 1 82 ? -7.061 6.196 9.955 1.00 36.94 82 GLY A C 1
ATOM 633 O O . GLY A 1 82 ? -7.910 7.040 10.222 1.00 36.94 82 GLY A O 1
ATOM 634 N N . ILE A 1 83 ? -7.118 4.945 10.415 1.00 37.94 83 ILE A N 1
ATOM 635 C CA . ILE A 1 83 ? -8.291 4.444 11.130 1.00 37.94 83 ILE A CA 1
ATOM 636 C C . ILE A 1 83 ? -8.842 5.442 12.142 1.00 37.94 83 ILE A C 1
ATOM 638 O O . ILE A 1 83 ? -8.171 5.775 13.119 1.00 37.94 83 ILE A O 1
ATOM 642 N N . SER A 1 84 ? -10.112 5.791 11.955 1.00 36.62 84 SER A N 1
ATOM 643 C CA . SER A 1 84 ? -10.969 6.128 13.073 1.00 36.62 84 SER A CA 1
ATOM 644 C C . SER A 1 84 ? -11.692 4.858 13.495 1.00 36.62 84 SER A C 1
ATOM 646 O O . SER A 1 84 ? -12.588 4.358 12.810 1.00 36.62 84 SER A O 1
ATOM 648 N N . ALA A 1 85 ? -11.260 4.267 14.606 1.00 32.56 85 ALA A N 1
ATOM 649 C CA . ALA A 1 85 ? -11.991 3.184 15.236 1.00 32.56 85 ALA A CA 1
ATOM 650 C C . ALA A 1 85 ? -13.081 3.866 16.050 1.00 32.56 85 ALA A C 1
ATOM 652 O O . ALA A 1 85 ? -12.922 4.180 17.224 1.00 32.56 85 ALA A O 1
ATOM 653 N N . VAL A 1 86 ? -14.161 4.209 15.356 1.00 36.34 86 VAL A N 1
ATOM 654 C CA . VAL A 1 86 ? -15.339 4.819 15.948 1.00 36.34 86 VAL A CA 1
ATOM 655 C C . VAL A 1 86 ? -16.553 3.961 15.676 1.00 36.34 86 VAL A C 1
ATOM 657 O O . VAL A 1 86 ? -16.824 3.614 14.521 1.00 36.34 86 VAL A O 1
ATOM 660 N N . PRO A 1 87 ? -17.393 3.733 16.695 1.00 32.53 87 PRO A N 1
ATOM 661 C CA . PRO A 1 87 ? -18.798 3.522 16.439 1.00 32.53 87 PRO A CA 1
ATOM 662 C C . PRO A 1 87 ? -19.346 4.813 15.825 1.00 32.53 87 PRO A C 1
ATOM 664 O O . PRO A 1 87 ? -19.606 5.793 16.524 1.00 32.53 87 PRO A O 1
ATOM 667 N N . THR A 1 88 ? -19.511 4.845 14.505 1.00 33.38 88 THR A N 1
ATOM 668 C CA . THR A 1 88 ? -20.192 5.961 13.854 1.00 33.38 88 THR A CA 1
ATOM 669 C C . THR A 1 88 ? -21.696 5.834 14.118 1.00 33.38 88 THR A C 1
ATOM 671 O O . THR A 1 88 ? -22.354 4.876 13.711 1.00 33.38 88 THR A O 1
ATOM 674 N N . ASN A 1 89 ? -22.220 6.834 14.834 1.00 36.12 89 ASN A N 1
ATOM 675 C CA . ASN A 1 89 ? -23.632 7.121 15.102 1.00 36.12 89 ASN A CA 1
ATOM 676 C C . ASN A 1 89 ? -24.425 6.063 15.894 1.00 36.12 89 ASN A C 1
ATOM 678 O O . ASN A 1 89 ? -25.338 5.420 15.378 1.00 36.12 89 ASN A O 1
ATOM 682 N N . GLY A 1 90 ? -24.173 5.995 17.204 1.00 33.00 90 GLY A N 1
ATOM 683 C CA . GLY A 1 90 ? -25.245 5.749 18.178 1.00 33.00 90 GLY A CA 1
ATOM 684 C C . GLY A 1 90 ? -25.913 7.079 18.570 1.00 33.00 90 GLY A C 1
ATOM 685 O O . GLY A 1 90 ? -25.239 8.113 18.572 1.00 33.00 90 GLY A O 1
ATOM 686 N N . PRO A 1 91 ? -27.220 7.117 18.887 1.00 27.94 91 PRO A N 1
ATOM 687 C CA . PRO A 1 91 ? -27.881 8.354 19.276 1.00 27.94 91 PRO A CA 1
ATOM 688 C C . PRO A 1 91 ? -27.283 8.862 20.596 1.00 27.94 91 PRO A C 1
ATOM 690 O O . PRO A 1 91 ? -27.474 8.258 21.644 1.00 27.94 91 PRO A O 1
ATOM 693 N N . THR A 1 92 ? -26.596 10.004 20.525 1.00 42.66 92 THR A N 1
ATOM 694 C CA . THR A 1 92 ? -26.210 10.887 21.641 1.00 42.66 92 THR A CA 1
ATOM 695 C C . THR A 1 92 ? -25.298 10.295 22.739 1.00 42.66 92 THR A C 1
ATOM 697 O O . THR A 1 92 ? -25.752 9.590 23.632 1.00 42.66 92 THR A O 1
ATOM 700 N N . ALA A 1 93 ? -24.039 10.762 22.746 1.00 35.84 93 ALA A N 1
ATOM 701 C CA . ALA A 1 93 ? -23.207 11.021 23.936 1.00 35.84 93 ALA A CA 1
ATOM 702 C C . ALA A 1 93 ? -22.443 9.874 24.643 1.00 35.84 93 ALA A C 1
ATOM 704 O O . ALA A 1 93 ? -22.322 9.894 25.867 1.00 35.84 93 ALA A O 1
ATOM 705 N N . THR A 1 94 ? -21.816 8.942 23.918 1.00 39.53 94 THR A N 1
ATOM 706 C CA . THR A 1 94 ? -20.784 8.059 24.513 1.00 39.53 94 THR A CA 1
ATOM 707 C C . THR A 1 94 ? -19.581 7.917 23.580 1.00 39.53 94 THR A C 1
ATOM 709 O O . THR A 1 94 ? -19.503 6.989 22.776 1.00 39.53 94 THR A O 1
ATOM 712 N N . ASN A 1 95 ? -18.668 8.888 23.670 1.00 44.28 95 ASN A N 1
ATOM 713 C CA . ASN A 1 95 ? -17.519 9.066 22.783 1.00 44.28 95 ASN A CA 1
ATOM 714 C C . ASN A 1 95 ? -16.343 8.160 23.193 1.00 44.28 95 ASN A C 1
ATOM 716 O O . ASN A 1 95 ? -15.580 8.489 24.098 1.00 44.28 95 ASN A O 1
ATOM 720 N N . CYS A 1 96 ? -16.175 7.043 22.487 1.00 45.22 96 CYS A N 1
ATOM 721 C CA . CYS A 1 96 ? -14.873 6.393 22.278 1.00 45.22 96 CYS A CA 1
ATOM 722 C C . CYS A 1 96 ? -14.304 6.838 20.921 1.00 45.22 96 CYS A C 1
ATOM 724 O O . CYS A 1 96 ? -13.892 6.027 20.102 1.00 45.22 96 CYS A O 1
ATOM 726 N N . ASN A 1 97 ? -14.388 8.139 20.636 1.00 44.12 97 ASN A N 1
ATOM 727 C CA . ASN A 1 97 ? -13.821 8.701 19.422 1.00 44.12 97 ASN A CA 1
ATOM 728 C C . ASN A 1 97 ? -12.355 9.016 19.691 1.00 44.12 97 ASN A C 1
ATOM 730 O O . ASN A 1 97 ? -12.017 10.026 20.303 1.00 44.12 97 ASN A O 1
ATOM 734 N N . GLY A 1 98 ? -11.524 8.019 19.408 1.00 42.66 98 GLY A N 1
ATOM 735 C CA . GLY A 1 98 ? -10.139 7.958 19.841 1.00 42.66 98 GLY A CA 1
ATOM 736 C C . GLY A 1 98 ? -9.133 7.944 18.702 1.00 42.66 98 GLY A C 1
ATOM 737 O O . GLY A 1 98 ? -7.994 7.562 18.957 1.00 42.66 98 GLY A O 1
ATOM 738 N N . SER A 1 99 ? -9.505 8.336 17.482 1.00 41.56 99 SER A N 1
ATOM 739 C CA . SER A 1 99 ? -8.498 8.749 16.505 1.00 41.56 99 SER A CA 1
ATOM 740 C 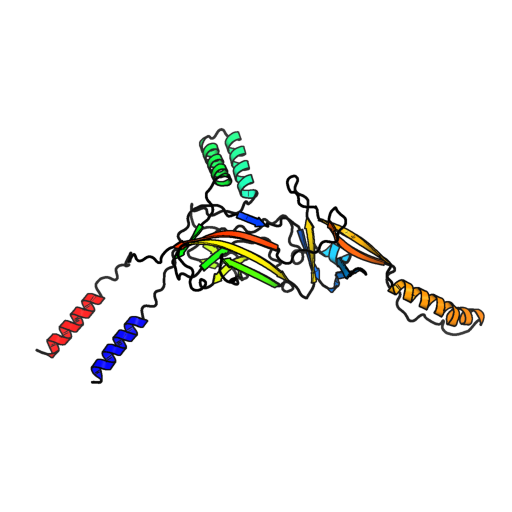C . SER A 1 99 ? -8.307 10.248 16.619 1.00 41.56 99 SER A C 1
ATOM 742 O O . SER A 1 99 ? -9.286 10.989 16.616 1.00 41.56 99 SER A O 1
ATOM 744 N N . TYR A 1 100 ? -7.055 10.691 16.666 1.00 44.91 100 TYR A N 1
ATOM 745 C CA . TYR A 1 100 ? -6.699 12.043 16.259 1.00 44.91 100 TYR A CA 1
ATOM 746 C C . TYR A 1 100 ? -7.119 12.217 14.803 1.00 44.91 100 TYR A C 1
ATOM 748 O O . TYR A 1 100 ? -6.334 12.025 13.880 1.00 44.91 100 TYR A O 1
ATOM 756 N N . ASP A 1 101 ? -8.384 12.540 14.586 1.00 48.19 101 ASP A N 1
ATOM 757 C CA . ASP A 1 101 ? -8.746 13.188 13.360 1.00 48.19 101 ASP A CA 1
ATOM 758 C C . ASP A 1 101 ? -8.305 14.633 13.589 1.00 48.19 101 ASP A C 1
ATOM 760 O O . ASP A 1 101 ? -8.901 15.346 14.393 1.00 48.19 101 ASP A O 1
ATOM 764 N N . ASP A 1 102 ? -7.243 15.082 12.914 1.00 48.03 102 ASP A N 1
ATOM 765 C CA . ASP A 1 102 ? -6.855 16.501 12.870 1.00 48.03 102 ASP A CA 1
ATOM 766 C C . ASP A 1 102 ? -8.064 17.412 12.606 1.00 48.03 102 ASP A C 1
ATOM 768 O O . ASP A 1 102 ? -8.028 18.585 12.914 1.00 48.03 102 ASP A O 1
ATOM 772 N N . PHE A 1 103 ? -9.144 16.872 12.040 1.00 51.38 103 PHE A N 1
ATOM 773 C CA . PHE A 1 103 ? -10.437 17.484 11.780 1.00 51.38 103 PHE A CA 1
ATOM 774 C C . PHE A 1 103 ? -11.191 17.703 13.066 1.00 51.38 103 PHE A C 1
ATOM 776 O O . PHE A 1 103 ? -11.727 18.771 13.196 1.00 51.38 103 PHE A O 1
ATOM 783 N N . GLU A 1 104 ? -11.234 16.773 14.015 1.00 56.78 104 GLU A N 1
ATOM 784 C CA . GLU A 1 104 ? -11.898 17.021 15.299 1.00 56.78 104 GLU A CA 1
ATOM 785 C C . GLU A 1 104 ? -11.117 18.010 16.143 1.00 56.78 104 GLU A C 1
ATOM 787 O O . GLU A 1 104 ? -11.710 18.883 16.766 1.00 56.78 104 GLU A O 1
ATOM 792 N N . LEU A 1 105 ? -9.785 17.930 16.111 1.00 62.03 105 LEU A N 1
ATOM 793 C CA . LEU A 1 105 ? -8.951 18.956 16.721 1.00 62.03 105 LEU A CA 1
ATOM 794 C C . LEU A 1 105 ? -9.173 20.306 16.030 1.00 62.03 105 LEU A C 1
ATOM 796 O O . LEU A 1 105 ? -9.365 21.315 16.696 1.00 62.03 105 LEU A O 1
ATOM 800 N N . GLN A 1 106 ? -9.175 20.339 14.699 1.00 64.75 106 GLN A N 1
ATOM 801 C CA . GLN A 1 106 ? -9.343 21.562 13.922 1.00 64.75 106 GLN A CA 1
ATOM 802 C C . GLN A 1 106 ? -10.772 22.099 13.975 1.00 64.75 106 GLN A C 1
ATOM 804 O O . GLN A 1 106 ? -10.936 23.306 13.973 1.00 64.75 106 GLN A O 1
ATOM 809 N N . ASP A 1 107 ? -11.784 21.248 14.077 1.00 67.81 107 ASP A N 1
ATOM 810 C CA . ASP A 1 107 ? -13.194 21.595 14.251 1.00 67.81 107 ASP A CA 1
ATOM 811 C C . ASP A 1 107 ? -13.407 22.122 15.665 1.00 67.81 107 ASP A C 1
ATOM 813 O O . ASP A 1 107 ? -13.934 23.211 15.813 1.00 67.81 107 ASP A O 1
ATOM 817 N N . ALA A 1 108 ? -12.848 21.476 16.696 1.00 69.38 108 ALA A N 1
ATOM 818 C CA . ALA A 1 108 ? -12.852 22.007 18.059 1.00 69.38 108 ALA A CA 1
ATOM 819 C C . ALA A 1 108 ? -12.090 23.342 18.171 1.00 69.38 108 ALA A C 1
ATOM 821 O O . ALA A 1 108 ? -12.532 24.248 18.876 1.00 69.38 108 ALA A O 1
ATOM 822 N N . LEU A 1 109 ? -10.971 23.505 17.455 1.00 76.25 109 LEU A N 1
ATOM 823 C CA . LEU A 1 109 ? -10.238 24.774 17.367 1.00 76.25 109 LEU A CA 1
ATOM 824 C C . LEU A 1 109 ? -11.012 25.837 16.571 1.00 76.25 109 LEU A C 1
ATOM 826 O O . LEU A 1 109 ? -10.985 27.010 16.940 1.00 76.25 109 LEU A O 1
ATOM 830 N N . ASN A 1 110 ? -11.708 25.454 15.499 1.00 78.19 110 ASN A N 1
ATOM 831 C CA . ASN A 1 110 ? -12.552 26.346 14.703 1.00 78.19 110 ASN A CA 1
ATOM 832 C C . ASN A 1 110 ? -13.793 26.778 15.492 1.00 78.19 110 ASN A C 1
ATOM 834 O O . ASN A 1 110 ? -14.171 27.948 15.436 1.00 78.19 110 ASN A O 1
ATOM 838 N N . ASP A 1 111 ? -14.393 25.863 16.249 1.00 78.38 111 ASP A N 1
ATOM 839 C CA . ASP A 1 111 ? -15.504 26.105 17.162 1.00 78.38 111 ASP A CA 1
ATOM 840 C C . ASP A 1 111 ? -15.066 27.029 18.291 1.00 78.38 111 ASP A C 1
ATOM 842 O O . ASP A 1 111 ? -15.752 28.012 18.560 1.00 78.38 111 ASP A O 1
ATOM 846 N N . LEU A 1 112 ? -13.896 26.787 18.895 1.00 83.31 112 LEU A N 1
ATOM 847 C CA . LEU A 1 112 ? -13.326 27.682 19.900 1.00 83.31 112 LEU A CA 1
ATOM 848 C C . LEU A 1 112 ? -13.085 29.076 19.312 1.00 83.31 112 LEU A C 1
ATOM 850 O O . LEU A 1 112 ? -13.534 30.066 19.881 1.00 83.31 112 LEU A O 1
ATOM 854 N N . SER A 1 113 ? -12.448 29.162 18.141 1.00 84.00 113 SER A N 1
ATOM 855 C CA . SER A 1 113 ? -12.194 30.436 17.461 1.00 84.00 113 SER A CA 1
ATOM 856 C C . SER A 1 113 ? -13.491 31.181 17.123 1.00 84.00 113 SER A C 1
ATOM 858 O O . SER A 1 113 ? -13.571 32.404 17.268 1.00 84.00 113 SER A O 1
ATOM 860 N N . SER A 1 114 ? -14.526 30.453 16.705 1.00 82.69 114 SER A N 1
ATOM 861 C CA . SER A 1 114 ? -15.844 31.013 16.405 1.00 82.69 114 SER A CA 1
ATOM 862 C C . SER A 1 114 ? -16.550 31.485 17.679 1.00 82.69 114 SER A C 1
ATOM 864 O O . SER A 1 114 ? -17.080 32.598 17.702 1.00 82.69 114 SER A O 1
ATOM 866 N N . ALA A 1 115 ? -16.499 30.697 18.752 1.00 82.38 115 ALA A N 1
ATOM 867 C CA . ALA A 1 115 ? -17.071 31.026 20.052 1.00 82.38 115 ALA A CA 1
ATOM 868 C C . ALA A 1 115 ? -16.411 32.273 20.659 1.00 82.38 115 ALA A C 1
ATOM 870 O O . ALA A 1 115 ? -17.117 33.213 21.031 1.00 82.38 115 ALA A O 1
ATOM 871 N N . GLU A 1 116 ? -15.076 32.344 20.645 1.00 83.88 116 GLU A N 1
ATOM 872 C CA . GLU A 1 116 ? -14.297 33.515 21.068 1.00 83.88 116 GLU A CA 1
ATOM 873 C C . GLU A 1 116 ? -14.661 34.768 20.263 1.00 83.88 116 GLU A C 1
ATOM 875 O O . GLU A 1 116 ? -14.788 35.854 20.822 1.00 83.88 116 GLU A O 1
ATOM 880 N N . SER A 1 117 ? -14.897 34.635 18.953 1.00 83.19 117 SER A N 1
ATOM 881 C CA . SER A 1 117 ? -15.314 35.769 18.116 1.00 83.19 117 SER A CA 1
ATOM 882 C C . SER A 1 117 ? -16.718 36.297 18.447 1.00 83.19 117 SER A C 1
ATOM 884 O O . SER A 1 117 ? -17.037 37.447 18.134 1.00 83.19 117 SER A O 1
ATOM 886 N N . SER A 1 118 ? -17.552 35.461 19.071 1.00 84.44 118 SER A N 1
ATOM 887 C CA . SER A 1 118 ? -18.938 35.765 19.437 1.00 84.44 118 SER A CA 1
ATOM 888 C C . SER A 1 118 ? -19.131 36.167 20.905 1.00 84.44 118 SER A C 1
ATOM 890 O O . SER A 1 118 ? -20.233 36.585 21.261 1.00 84.44 118 SER A O 1
ATOM 892 N N . ASP A 1 119 ? -18.079 36.083 21.733 1.00 83.56 119 ASP A N 1
ATOM 893 C CA . ASP A 1 119 ? -18.114 36.318 23.189 1.00 83.56 119 ASP A CA 1
ATOM 894 C C . ASP A 1 119 ? -19.152 35.437 23.936 1.00 83.56 119 ASP A C 1
ATOM 896 O O . ASP A 1 119 ? -19.625 35.788 25.023 1.00 83.56 119 ASP A O 1
ATOM 900 N N . ASP A 1 120 ? -19.525 34.274 23.380 1.00 88.62 120 ASP A N 1
ATOM 901 C CA . ASP A 1 120 ? -20.411 33.318 24.056 1.00 88.62 120 ASP A CA 1
ATOM 902 C C . ASP A 1 120 ? -19.606 32.381 24.962 1.00 88.62 120 ASP A C 1
ATOM 904 O O . ASP A 1 120 ? -19.031 31.379 24.533 1.00 88.62 120 ASP A O 1
ATOM 908 N N . GLN A 1 121 ? -19.596 32.702 26.256 1.00 83.75 121 GLN A N 1
ATOM 909 C CA . GLN A 1 121 ? -18.871 31.935 27.268 1.00 83.75 121 GLN A CA 1
ATOM 910 C C . GLN A 1 121 ? -19.303 30.462 27.336 1.00 83.75 121 GLN A C 1
ATOM 912 O O . GLN A 1 121 ? -18.483 29.602 27.642 1.00 83.75 121 GLN A O 1
ATOM 917 N N . THR A 1 122 ? -20.564 30.147 27.028 1.00 81.25 122 THR A N 1
ATOM 918 C CA . THR A 1 122 ? -21.060 28.759 27.055 1.00 81.25 122 THR A CA 1
ATOM 919 C C . THR A 1 122 ? -20.408 27.929 25.955 1.00 81.25 122 THR A C 1
ATOM 921 O O . THR A 1 122 ? -20.102 26.749 26.144 1.00 81.25 122 THR A O 1
ATOM 924 N N . ASP A 1 123 ? -20.183 28.556 24.806 1.00 76.50 123 ASP A N 1
ATOM 925 C CA . ASP A 1 123 ? -19.595 27.917 23.638 1.00 76.50 123 ASP A CA 1
ATOM 926 C C . ASP A 1 123 ? -18.078 27.803 23.786 1.00 76.50 123 ASP A C 1
ATOM 928 O O . ASP A 1 123 ? -17.515 26.763 23.449 1.00 76.50 123 ASP A O 1
ATOM 932 N N . ILE A 1 124 ? -17.440 28.803 24.404 1.00 75.81 124 ILE A N 1
ATOM 933 C CA . ILE A 1 124 ? -16.022 28.760 24.787 1.00 75.81 124 ILE A CA 1
ATOM 934 C C . ILE A 1 124 ? -15.767 27.625 25.787 1.00 75.81 124 ILE A C 1
ATOM 936 O O . ILE A 1 124 ? -14.861 26.818 25.578 1.00 75.81 124 ILE A O 1
ATOM 940 N N . ASP A 1 125 ? -16.572 27.520 26.849 1.00 77.00 125 ASP A N 1
ATOM 941 C CA . ASP A 1 125 ? -16.419 26.475 27.871 1.00 77.00 125 ASP A CA 1
ATOM 942 C C . ASP A 1 125 ? -16.625 25.076 27.267 1.00 77.00 125 ASP A C 1
ATOM 944 O O . ASP A 1 125 ? -15.889 24.137 27.576 1.00 77.00 125 ASP A O 1
ATOM 948 N N . ARG A 1 126 ? -17.593 24.937 26.352 1.00 77.00 126 ARG A N 1
ATOM 949 C CA . ARG A 1 126 ? -17.869 23.692 25.623 1.00 77.00 126 ARG A CA 1
ATOM 950 C C . ARG A 1 126 ? -16.723 23.296 24.692 1.00 77.00 126 ARG A C 1
ATOM 952 O O . ARG A 1 126 ? -16.305 22.140 24.728 1.00 77.00 126 ARG A O 1
ATOM 959 N N . ALA A 1 127 ? -16.216 24.225 23.884 1.00 71.25 127 ALA A N 1
ATOM 960 C CA . ALA A 1 127 ? -15.107 23.961 22.968 1.00 71.25 127 ALA A CA 1
ATOM 961 C C . ALA A 1 127 ? -13.802 23.669 23.731 1.00 71.25 127 ALA A C 1
ATOM 963 O O . ALA A 1 127 ? -13.067 22.750 23.380 1.00 71.25 127 ALA A O 1
ATOM 964 N N . THR A 1 128 ? -13.558 24.371 24.842 1.00 75.56 128 THR A N 1
ATOM 965 C CA . THR A 1 128 ? -12.403 24.127 25.722 1.00 75.56 128 THR A CA 1
ATOM 966 C C . THR A 1 128 ? -12.478 22.752 26.385 1.00 75.56 128 THR A C 1
ATOM 968 O O . THR A 1 128 ? -11.488 22.028 26.393 1.00 75.56 128 THR A O 1
ATOM 971 N N . ALA A 1 129 ? -13.646 22.347 26.893 1.00 69.56 129 ALA A N 1
ATOM 972 C CA . ALA A 1 129 ? -13.835 21.012 27.462 1.00 69.56 129 ALA A CA 1
ATOM 973 C C . ALA A 1 129 ? -13.660 19.903 26.410 1.00 69.56 129 ALA A C 1
ATOM 975 O O . ALA A 1 129 ? -13.098 18.851 26.714 1.00 69.56 129 ALA A O 1
ATOM 976 N N . ALA A 1 130 ? -14.099 20.144 25.169 1.00 65.88 130 ALA A N 1
ATOM 977 C CA . ALA A 1 130 ? -13.851 19.233 24.056 1.00 65.88 130 ALA A CA 1
ATOM 978 C C . ALA A 1 130 ? -12.347 19.107 23.762 1.00 65.88 130 ALA A C 1
ATOM 980 O O . ALA A 1 130 ? -11.855 17.991 23.628 1.00 65.88 130 ALA A O 1
ATOM 981 N N . LEU A 1 131 ? -11.602 20.219 23.746 1.00 69.38 131 LEU A N 1
ATOM 982 C CA . LEU A 1 131 ? -10.144 20.217 23.579 1.00 69.38 131 LEU A CA 1
ATOM 983 C C . LEU A 1 131 ? -9.415 19.529 24.739 1.00 69.38 131 LEU A C 1
ATOM 985 O O . LEU A 1 131 ? -8.507 18.745 24.498 1.00 69.38 131 LEU A O 1
ATOM 989 N N . GLU A 1 132 ? -9.828 19.756 25.986 1.00 67.69 132 GLU A N 1
ATOM 990 C CA . GLU A 1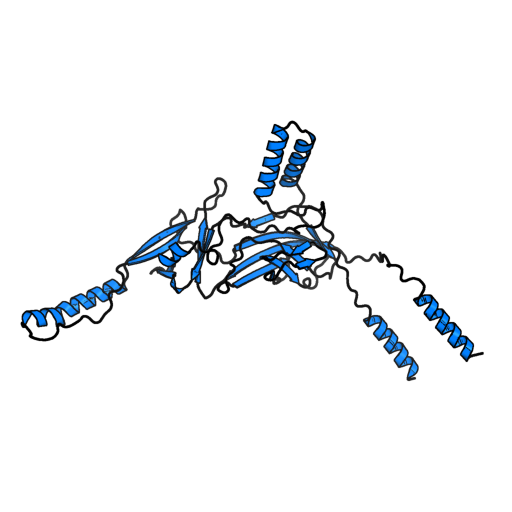 132 ? -9.231 19.108 27.160 1.00 67.69 132 GLU A CA 1
ATOM 991 C C . GLU A 1 132 ? -9.495 17.596 27.159 1.00 67.69 132 GLU A C 1
ATOM 993 O O . GLU A 1 132 ? -8.599 16.805 27.450 1.00 67.69 132 GLU A O 1
ATOM 998 N N . GLN A 1 133 ? -10.689 17.167 26.745 1.00 62.22 133 GLN A N 1
ATOM 999 C CA . GLN A 1 133 ? -10.988 15.757 26.495 1.00 62.22 133 GLN A CA 1
ATOM 1000 C C . GLN A 1 133 ? -10.162 15.207 25.316 1.00 62.22 133 GLN A C 1
ATOM 1002 O O . GLN A 1 133 ? -9.718 14.052 25.349 1.00 62.22 133 GLN A O 1
ATOM 1007 N N . LEU A 1 134 ? -9.905 16.048 24.306 1.00 61.38 134 LEU A N 1
ATOM 1008 C CA . LEU A 1 134 ? -9.011 15.791 23.179 1.00 61.38 134 LEU A CA 1
ATOM 1009 C C . LEU A 1 134 ? -7.507 15.965 23.501 1.00 61.38 134 LEU A C 1
ATOM 1011 O O . LEU A 1 134 ? -6.671 15.776 22.615 1.00 61.38 134 LEU A O 1
ATOM 1015 N N . GLU A 1 135 ? -7.120 16.237 24.741 1.00 59.41 135 GLU A N 1
ATOM 1016 C CA . GLU A 1 135 ? -5.712 16.281 25.153 1.00 59.41 135 GLU A CA 1
ATOM 1017 C C . GLU A 1 135 ? -5.442 15.256 26.260 1.00 59.41 135 GLU A C 1
ATOM 1019 O O . GLU A 1 135 ? -4.512 14.457 26.151 1.00 59.41 135 GLU A O 1
ATOM 1024 N N . ASN A 1 136 ? -6.331 15.184 27.253 1.00 58.25 136 ASN A N 1
ATOM 1025 C CA . ASN A 1 136 ? -6.100 14.528 28.542 1.00 58.25 136 ASN A CA 1
ATOM 1026 C C . ASN A 1 136 ? -7.115 13.425 28.901 1.00 58.25 136 ASN A C 1
ATOM 1028 O O . ASN A 1 136 ? -7.129 12.969 30.044 1.00 58.25 136 ASN A O 1
ATOM 1032 N N . GLY A 1 137 ? -7.987 13.001 27.980 1.00 56.41 137 GLY A N 1
ATOM 1033 C CA . GLY A 1 137 ? -8.936 11.909 28.242 1.00 56.41 137 GLY A CA 1
ATOM 1034 C C . GLY A 1 137 ? -8.254 10.552 28.496 1.00 56.41 137 GLY A C 1
ATOM 1035 O O . GLY A 1 137 ? -7.200 10.270 27.925 1.00 56.41 137 GLY A O 1
ATOM 1036 N N . ASP A 1 138 ? -8.872 9.690 29.314 1.00 54.06 138 ASP A N 1
ATOM 1037 C CA . ASP A 1 138 ? -8.455 8.285 29.491 1.00 54.06 138 ASP A CA 1
ATOM 1038 C C . ASP A 1 138 ? -8.488 7.519 28.151 1.00 54.06 138 ASP A C 1
ATOM 1040 O O . ASP A 1 138 ? -9.171 7.964 27.230 1.00 54.06 138 ASP A O 1
ATOM 1044 N N . PRO A 1 139 ? -7.770 6.391 27.975 1.00 53.47 139 PRO A N 1
ATOM 1045 C CA . PRO A 1 139 ? -7.829 5.613 26.740 1.00 53.47 139 PRO A CA 1
ATOM 1046 C C . PRO A 1 139 ? -9.156 4.847 26.562 1.00 53.47 139 PRO A C 1
ATOM 1048 O O . PRO A 1 139 ? -9.796 4.488 27.549 1.00 53.47 139 PRO A O 1
ATOM 1051 N N . CYS A 1 140 ? -9.596 4.592 25.319 1.00 60.34 140 CYS A N 1
ATOM 1052 C CA . CYS A 1 140 ? -10.824 3.822 25.070 1.00 60.34 140 CYS A CA 1
ATOM 1053 C C . CYS A 1 140 ? -10.577 2.382 25.504 1.00 60.34 140 CYS A C 1
ATOM 1055 O O . CYS A 1 140 ? -9.549 1.792 25.162 1.00 60.34 140 CYS A O 1
ATOM 1057 N N . VAL A 1 141 ? -11.545 1.814 26.220 1.00 63.12 141 VAL A N 1
ATOM 1058 C CA . VAL A 1 141 ? -11.498 0.423 26.653 1.00 63.12 141 VAL A CA 1
ATOM 1059 C C . VAL A 1 141 ? -12.681 -0.324 26.055 1.00 63.12 141 VAL A C 1
ATOM 1061 O O . VAL A 1 141 ? -13.837 -0.016 26.352 1.00 63.12 141 VAL A O 1
ATOM 1064 N N . TYR A 1 142 ? -12.395 -1.333 25.234 1.00 66.88 142 TYR A N 1
ATOM 1065 C CA . TYR A 1 142 ? -13.401 -2.315 24.837 1.00 66.88 142 TYR A CA 1
ATOM 1066 C C . TYR A 1 142 ? -13.588 -3.306 25.972 1.00 66.88 142 TYR A C 1
ATOM 1068 O O . TYR A 1 142 ? -12.623 -3.955 26.366 1.00 66.88 142 TYR A O 1
ATOM 1076 N N . GLN A 1 143 ? -14.805 -3.453 26.484 1.00 71.06 143 GLN A N 1
ATOM 1077 C CA . GLN A 1 143 ? -15.071 -4.344 27.605 1.00 71.06 143 GLN A CA 1
ATOM 1078 C C . GLN A 1 143 ? -15.954 -5.519 27.186 1.00 71.06 143 GLN A C 1
ATOM 1080 O O . GLN A 1 143 ? -17.099 -5.313 26.795 1.00 71.06 143 GLN A O 1
ATOM 1085 N N . PHE A 1 144 ? -15.447 -6.739 27.340 1.00 72.25 144 PHE A N 1
ATOM 1086 C CA . PHE A 1 144 ? -16.186 -7.970 27.053 1.00 72.25 144 PHE A CA 1
ATOM 1087 C C . PHE A 1 144 ? -16.255 -8.863 28.285 1.00 72.25 144 PHE A C 1
ATOM 1089 O O . PHE A 1 144 ? -15.348 -8.876 29.124 1.00 72.25 144 PHE A O 1
ATOM 1096 N N . GLU A 1 145 ? -17.319 -9.640 28.389 1.00 75.19 145 GLU A N 1
ATOM 1097 C CA . GLU A 1 145 ? -17.418 -10.720 29.353 1.00 75.19 145 GLU A CA 1
ATOM 1098 C C . GLU A 1 145 ? -16.587 -11.929 28.917 1.00 75.19 145 GLU A C 1
ATOM 1100 O O . GLU A 1 145 ? -16.400 -12.229 27.736 1.00 75.19 145 GLU A O 1
ATOM 1105 N N . GLN A 1 146 ? -16.056 -12.661 29.895 1.00 75.44 146 GLN A N 1
ATOM 1106 C CA . GLN A 1 146 ? -15.324 -13.887 29.613 1.00 75.44 146 GLN A CA 1
ATOM 1107 C C . GLN A 1 146 ? -16.203 -14.890 28.846 1.00 75.44 146 GLN A C 1
ATOM 1109 O O . GLN A 1 146 ? -17.189 -15.393 29.378 1.00 75.44 146 GLN A O 1
ATOM 1114 N N . GLY A 1 147 ? -15.775 -15.253 27.633 1.00 71.50 147 GLY A N 1
ATOM 1115 C CA . GLY A 1 147 ? -16.485 -16.202 26.769 1.00 71.50 147 GLY A CA 1
ATOM 1116 C C . GLY A 1 147 ? -17.486 -15.558 25.806 1.00 71.50 147 GLY A C 1
ATOM 1117 O O . GLY A 1 147 ? -18.126 -16.288 25.056 1.00 71.50 147 GLY A O 1
ATOM 1118 N N . GLU A 1 148 ? -17.602 -14.230 25.815 1.00 70.94 148 GLU A N 1
ATOM 1119 C CA . GLU A 1 148 ? -18.347 -13.457 24.820 1.00 70.94 148 GLU A CA 1
ATOM 1120 C C . GLU A 1 148 ? -17.589 -13.404 23.484 1.00 70.94 148 GLU A C 1
ATOM 1122 O O . GLU A 1 148 ? -16.358 -13.466 23.460 1.00 70.94 148 GLU A O 1
ATOM 1127 N N . ASP A 1 149 ? -18.315 -13.289 22.371 1.00 70.69 149 ASP A N 1
ATOM 1128 C CA . ASP A 1 149 ? -17.715 -13.043 21.058 1.00 70.69 149 ASP A CA 1
ATOM 1129 C C . ASP A 1 149 ? -17.175 -11.606 20.964 1.00 70.69 149 ASP A C 1
ATOM 1131 O O . ASP A 1 149 ? -17.716 -10.678 21.567 1.00 70.69 149 ASP A O 1
ATOM 1135 N N . LEU A 1 150 ? -16.100 -11.406 20.193 1.00 71.69 150 LEU A N 1
ATOM 1136 C CA . LEU A 1 150 ? -15.501 -10.085 20.009 1.00 71.69 150 LEU A CA 1
ATOM 1137 C C . LEU A 1 150 ? -16.067 -9.448 18.741 1.00 71.69 150 LEU A C 1
ATOM 1139 O O . LEU A 1 150 ? -15.688 -9.834 17.635 1.00 71.69 150 LEU A O 1
ATOM 1143 N N . LEU A 1 151 ? -16.941 -8.453 18.913 1.00 70.19 151 LEU A N 1
ATOM 1144 C CA . LEU A 1 151 ? -17.410 -7.596 17.827 1.00 70.19 151 LEU A CA 1
ATOM 1145 C C . LEU A 1 151 ? -16.791 -6.200 17.951 1.00 70.19 151 LEU A C 1
ATOM 1147 O O . LEU A 1 151 ? -17.138 -5.429 18.847 1.00 70.19 151 LEU A O 1
ATOM 1151 N N . ALA A 1 152 ? -15.891 -5.865 17.029 1.00 70.44 152 ALA A N 1
ATOM 1152 C CA . ALA A 1 152 ? -15.291 -4.537 16.914 1.00 70.44 152 ALA A CA 1
ATOM 1153 C C . ALA A 1 152 ? -15.293 -4.077 15.453 1.00 70.44 152 ALA A C 1
ATOM 1155 O O . ALA A 1 152 ? -15.207 -4.889 14.534 1.00 70.44 152 ALA A O 1
ATOM 1156 N N . PHE A 1 153 ? -15.397 -2.772 15.217 1.00 67.00 153 PHE A N 1
ATOM 1157 C CA . PHE A 1 153 ? -15.313 -2.215 13.871 1.00 67.00 153 PHE A CA 1
ATOM 1158 C C . PHE A 1 153 ? -14.729 -0.803 13.888 1.00 67.00 153 PHE A C 1
ATOM 1160 O O . PHE A 1 153 ? -14.846 -0.083 14.876 1.00 67.00 153 PHE A O 1
ATOM 1167 N N . GLY A 1 154 ? -14.116 -0.412 12.774 1.00 64.62 154 GLY A N 1
ATOM 1168 C CA . GLY A 1 154 ? -13.527 0.908 12.561 1.00 64.62 154 GLY A CA 1
ATOM 1169 C C . GLY A 1 154 ? -13.467 1.246 11.077 1.00 64.62 154 GLY A C 1
ATOM 1170 O O . GLY A 1 154 ? -13.645 0.372 10.233 1.00 64.62 154 GLY A O 1
ATOM 1171 N N . SER A 1 155 ? -13.250 2.504 10.725 1.00 60.91 155 SER A N 1
ATOM 1172 C CA . SER A 1 155 ? -13.047 2.914 9.333 1.00 60.91 155 SER A CA 1
ATOM 1173 C C . SER A 1 155 ? -11.564 2.857 8.966 1.00 60.91 155 SER A C 1
ATOM 1175 O O . SER A 1 155 ? -10.715 2.940 9.840 1.00 60.91 155 SER A O 1
ATOM 1177 N N . PHE A 1 156 ? -11.231 2.706 7.684 1.00 57.34 156 PHE A N 1
ATOM 1178 C CA . PHE A 1 156 ? -9.868 2.868 7.166 1.00 57.34 156 PHE A CA 1
ATOM 1179 C C . PHE A 1 156 ? -9.922 3.724 5.901 1.00 57.34 156 PHE A C 1
ATOM 1181 O O . PHE A 1 156 ? -10.734 3.460 5.018 1.00 57.34 156 PHE A O 1
ATOM 1188 N N . SER A 1 157 ? -9.011 4.685 5.756 1.00 52.31 157 SER A N 1
ATOM 1189 C CA . SER A 1 157 ? -8.813 5.408 4.490 1.00 52.31 157 SER A CA 1
ATOM 1190 C C . SER A 1 157 ? -8.081 4.593 3.421 1.00 52.31 157 SER A C 1
ATOM 1192 O O . SER A 1 157 ? -8.011 5.009 2.268 1.00 52.31 157 SER A O 1
ATOM 1194 N N . MET A 1 158 ? -7.523 3.438 3.790 1.00 54.41 158 MET A N 1
ATOM 1195 C CA . MET A 1 158 ? -6.539 2.724 2.980 1.00 54.41 158 MET A CA 1
ATOM 1196 C C . MET A 1 158 ? -7.100 1.532 2.189 1.00 54.41 158 MET A C 1
ATOM 1198 O O . MET A 1 158 ? -6.407 0.531 1.987 1.00 54.41 158 MET A O 1
ATOM 1202 N N . PHE A 1 159 ? -8.362 1.583 1.771 1.00 59.00 159 PHE A N 1
ATOM 1203 C CA . PHE A 1 159 ? -8.911 0.529 0.926 1.00 59.00 159 PHE A CA 1
ATOM 1204 C C . PHE A 1 159 ? -8.635 0.845 -0.545 1.00 59.00 159 PHE A C 1
ATOM 1206 O O . PHE A 1 159 ? -9.209 1.776 -1.107 1.00 59.00 159 PHE A O 1
ATOM 1213 N N . PHE A 1 160 ? -7.774 0.050 -1.183 1.00 61.91 160 PHE A N 1
ATOM 1214 C CA . PHE A 1 160 ? -7.785 -0.021 -2.637 1.00 61.91 160 PHE A CA 1
ATOM 1215 C C . PHE A 1 160 ? -9.027 -0.810 -3.057 1.00 61.91 160 PHE A C 1
ATOM 1217 O O . PHE A 1 160 ? -9.095 -2.020 -2.839 1.00 61.91 160 PHE A O 1
ATOM 1224 N N . ASP A 1 161 ? -9.988 -0.142 -3.689 1.00 60.31 161 ASP A N 1
ATOM 1225 C CA . ASP A 1 161 ? -11.152 -0.803 -4.285 1.00 60.31 161 ASP A CA 1
ATOM 1226 C C . ASP A 1 161 ? -10.783 -1.421 -5.641 1.00 60.31 161 ASP A C 1
ATOM 1228 O O . ASP A 1 161 ? -11.180 -0.959 -6.712 1.00 60.31 161 ASP A O 1
ATOM 1232 N N . THR A 1 162 ? -9.913 -2.433 -5.604 1.00 66.06 162 THR A N 1
ATOM 1233 C CA . THR A 1 162 ? -9.446 -3.137 -6.801 1.00 66.06 162 THR A CA 1
ATOM 1234 C C . THR A 1 162 ? -9.279 -4.634 -6.549 1.00 66.06 162 THR A C 1
ATOM 1236 O O . THR A 1 162 ? -8.679 -5.037 -5.551 1.00 66.06 162 THR A O 1
ATOM 1239 N N . PRO A 1 163 ? -9.739 -5.497 -7.475 1.00 68.81 163 PRO A N 1
ATOM 1240 C CA . PRO A 1 163 ? -9.574 -6.944 -7.350 1.00 68.81 163 PRO A CA 1
ATOM 1241 C C . PRO A 1 163 ? -8.110 -7.399 -7.461 1.00 68.81 163 PRO A C 1
ATOM 1243 O O . PRO A 1 163 ? -7.806 -8.552 -7.164 1.00 68.81 163 PRO A O 1
ATOM 1246 N N . SER A 1 164 ? -7.203 -6.523 -7.907 1.00 77.25 164 SER A N 1
ATOM 1247 C CA . SER A 1 164 ? -5.778 -6.830 -8.070 1.00 77.25 164 SER A CA 1
ATOM 1248 C C . SER A 1 164 ? -4.994 -6.806 -6.756 1.00 77.25 164 SER A C 1
ATOM 1250 O O . SER A 1 164 ? -3.837 -7.228 -6.738 1.00 77.25 164 SER A O 1
ATOM 1252 N N . ILE A 1 165 ? -5.590 -6.315 -5.668 1.00 78.38 165 ILE A N 1
ATOM 1253 C CA . ILE A 1 165 ? -4.942 -6.169 -4.366 1.00 78.38 165 ILE A CA 1
ATOM 1254 C C . ILE A 1 165 ? -5.698 -7.008 -3.343 1.00 78.38 165 ILE A C 1
ATOM 1256 O O . ILE A 1 165 ? -6.917 -6.945 -3.222 1.00 78.38 165 ILE A O 1
ATOM 1260 N N . THR A 1 166 ? -4.951 -7.813 -2.598 1.00 82.38 166 THR A N 1
ATOM 1261 C CA . THR A 1 166 ? -5.460 -8.568 -1.460 1.00 82.38 166 THR A CA 1
ATOM 1262 C C . THR A 1 166 ? -5.201 -7.782 -0.187 1.00 82.38 166 THR A C 1
ATOM 1264 O O . THR A 1 166 ? -4.047 -7.502 0.145 1.00 82.38 166 THR A O 1
ATOM 1267 N N . THR A 1 167 ? -6.275 -7.491 0.542 1.00 79.38 167 THR A N 1
ATOM 1268 C CA . THR A 1 167 ? -6.231 -6.860 1.862 1.00 79.38 167 THR A CA 1
ATOM 1269 C C . THR A 1 167 ? -6.465 -7.916 2.931 1.00 79.38 167 THR A C 1
ATOM 1271 O O . THR A 1 167 ? -7.513 -8.561 2.956 1.00 79.38 167 THR A O 1
ATOM 1274 N N . LEU A 1 168 ? -5.495 -8.084 3.826 1.00 84.12 168 LEU A N 1
ATOM 1275 C CA . LEU A 1 168 ? -5.613 -8.914 5.016 1.00 84.12 168 LEU A CA 1
ATOM 1276 C C . LEU A 1 168 ? -5.723 -8.008 6.241 1.00 84.12 168 LEU A C 1
ATOM 1278 O O . LEU A 1 168 ? -4.846 -7.182 6.491 1.00 84.12 168 LEU A O 1
ATOM 1282 N N . ILE A 1 169 ? -6.795 -8.190 7.006 1.00 83.06 169 ILE A N 1
ATOM 1283 C CA . ILE A 1 169 ? -6.975 -7.546 8.302 1.00 83.06 169 ILE A CA 1
ATOM 1284 C C . ILE A 1 169 ? -6.596 -8.547 9.390 1.00 83.06 169 ILE A C 1
ATOM 1286 O O . ILE A 1 169 ? -7.182 -9.629 9.471 1.00 83.06 169 ILE A O 1
ATOM 1290 N N . GLU A 1 170 ? -5.654 -8.173 10.249 1.00 85.56 170 GLU A N 1
ATOM 1291 C CA . GLU A 1 170 ? -5.234 -8.975 11.396 1.00 85.56 170 GLU A CA 1
ATOM 1292 C C . GLU A 1 170 ? -5.462 -8.210 12.696 1.00 85.56 170 GLU A C 1
ATOM 1294 O O . GLU A 1 170 ? -5.007 -7.079 12.861 1.00 85.56 170 GLU A O 1
ATOM 1299 N N . TRP A 1 171 ? -6.130 -8.861 13.641 1.00 82.50 171 TRP A N 1
ATOM 1300 C CA . TRP A 1 171 ? -6.326 -8.388 15.002 1.00 82.50 171 TRP A CA 1
ATOM 1301 C C . TRP A 1 171 ? -5.465 -9.222 15.941 1.00 82.50 171 TRP A C 1
ATOM 1303 O O . TRP A 1 171 ? -5.530 -10.446 15.942 1.00 82.50 171 TRP A O 1
ATOM 1313 N N . ASN A 1 172 ? -4.638 -8.577 16.746 1.00 85.19 172 ASN A N 1
ATOM 1314 C CA . ASN A 1 172 ? -3.718 -9.224 17.662 1.00 85.19 172 ASN A CA 1
ATOM 1315 C C . ASN A 1 172 ? -4.041 -8.784 19.085 1.00 85.19 172 ASN A C 1
ATOM 1317 O O . ASN A 1 172 ? -3.931 -7.606 19.412 1.00 85.19 172 ASN A O 1
ATOM 1321 N N . ILE A 1 173 ? -4.431 -9.743 19.917 1.00 84.69 173 ILE A N 1
ATOM 1322 C CA . ILE A 1 173 ? -4.621 -9.532 21.348 1.00 84.69 173 ILE A CA 1
ATOM 1323 C C . ILE A 1 173 ? -3.345 -9.970 22.051 1.00 84.69 173 ILE A C 1
ATOM 1325 O O . ILE A 1 173 ? -2.858 -11.077 21.817 1.00 84.69 173 ILE A O 1
ATOM 1329 N N . GLU A 1 174 ? -2.817 -9.125 22.931 1.00 84.62 174 GLU A N 1
ATOM 1330 C CA . GLU A 1 174 ? -1.595 -9.415 23.674 1.00 84.62 174 GLU A CA 1
ATOM 1331 C C . GLU A 1 174 ? -1.607 -10.827 24.291 1.00 84.62 174 GLU A C 1
ATOM 1333 O O . GLU A 1 174 ? -2.507 -11.216 25.039 1.00 84.62 174 GLU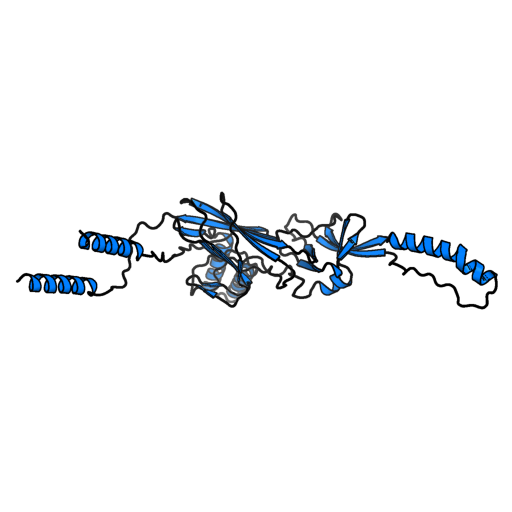 A O 1
ATOM 1338 N N . GLY A 1 175 ? -0.576 -11.614 23.969 1.00 82.62 175 GLY A N 1
ATOM 1339 C CA . GLY A 1 175 ? -0.420 -12.977 24.479 1.00 82.62 175 GLY A CA 1
ATOM 1340 C C . GLY A 1 175 ? -1.329 -14.024 23.824 1.00 82.62 175 GLY A C 1
ATOM 1341 O O . GLY A 1 175 ? -1.444 -15.130 24.361 1.00 82.62 175 GLY A O 1
ATOM 1342 N N . LYS A 1 176 ? -1.967 -13.706 22.689 1.00 86.44 176 LYS A N 1
ATOM 1343 C CA . LYS A 1 176 ? -2.805 -14.618 21.896 1.00 86.44 176 LYS A CA 1
ATOM 1344 C C . LYS A 1 176 ? -2.354 -14.683 20.435 1.00 86.44 176 LYS A C 1
ATOM 1346 O O . LYS A 1 176 ? -1.572 -13.858 19.971 1.00 86.44 176 LYS A O 1
ATOM 1351 N N . ASP A 1 177 ? -2.846 -15.700 19.731 1.00 87.31 177 ASP A N 1
ATOM 1352 C CA . ASP A 1 177 ? -2.655 -15.821 18.287 1.00 87.31 177 ASP A CA 1
ATOM 1353 C C . ASP A 1 177 ? -3.496 -14.763 17.543 1.00 87.31 177 ASP A C 1
ATOM 1355 O O . ASP A 1 177 ? -4.584 -14.417 18.018 1.00 87.31 177 ASP A O 1
ATOM 1359 N N . PRO A 1 178 ? -3.029 -14.259 16.383 1.00 86.69 178 PRO A N 1
ATOM 1360 C CA . PRO A 1 178 ? -3.787 -13.309 15.576 1.00 86.69 178 PRO A CA 1
ATOM 1361 C C . PRO A 1 178 ? -5.136 -13.862 15.104 1.00 86.69 178 PRO A C 1
ATOM 1363 O O . PRO A 1 178 ? -5.270 -15.040 14.768 1.00 86.69 178 PRO A O 1
ATOM 1366 N N . ILE A 1 179 ? -6.122 -12.974 15.023 1.00 86.81 179 ILE A N 1
ATOM 1367 C CA . ILE A 1 179 ? -7.482 -13.228 14.559 1.00 86.81 179 ILE A CA 1
ATOM 1368 C C . ILE A 1 179 ? -7.683 -12.500 13.232 1.00 86.81 179 ILE A C 1
ATOM 1370 O O . ILE A 1 179 ? -7.359 -11.320 13.097 1.00 86.81 179 ILE A O 1
ATOM 1374 N N . THR A 1 180 ? -8.234 -13.190 12.240 1.00 87.94 180 THR A N 1
ATOM 1375 C CA . THR A 1 180 ? -8.527 -12.586 10.937 1.00 87.94 180 THR A CA 1
ATOM 1376 C C . THR A 1 180 ? -9.789 -11.727 11.012 1.00 87.94 180 THR A C 1
ATOM 1378 O O . THR A 1 180 ? -10.845 -12.212 11.414 1.00 87.94 180 THR A O 1
ATOM 1381 N N . GLY A 1 181 ? -9.676 -10.462 10.606 1.00 85.31 181 GLY A N 1
ATOM 1382 C CA . GLY A 1 181 ? -10.804 -9.557 10.387 1.00 85.31 181 GLY A CA 1
ATOM 1383 C C . GLY A 1 181 ? -11.218 -9.485 8.915 1.00 85.31 181 GLY A C 1
ATOM 1384 O O . GLY A 1 181 ? -10.692 -10.199 8.061 1.00 85.31 181 GLY A O 1
ATOM 1385 N N . SER A 1 182 ? -12.147 -8.587 8.596 1.00 82.12 182 SER A N 1
ATOM 1386 C CA . SER A 1 182 ? -12.621 -8.352 7.226 1.00 82.12 182 SER A CA 1
ATOM 1387 C C . SER A 1 182 ? -12.925 -6.876 6.961 1.00 82.12 182 SER A C 1
ATOM 1389 O O . SER A 1 182 ? -12.972 -6.078 7.891 1.00 82.12 182 SER A O 1
ATOM 1391 N N . VAL A 1 183 ? -13.125 -6.511 5.693 1.00 78.81 183 VAL A N 1
ATOM 1392 C CA . VAL A 1 183 ? -13.670 -5.206 5.279 1.00 78.81 183 VAL A CA 1
ATOM 1393 C C . VAL A 1 183 ? -15.134 -5.410 4.891 1.00 78.81 183 VAL A C 1
ATOM 1395 O O . VAL A 1 183 ? -15.446 -6.325 4.121 1.00 78.81 183 VAL A O 1
ATOM 1398 N N . ASN A 1 184 ? -16.035 -4.556 5.374 1.00 77.44 184 ASN A N 1
ATOM 1399 C CA . ASN A 1 184 ? -17.413 -4.516 4.911 1.00 77.44 184 ASN A CA 1
ATOM 1400 C C . ASN A 1 184 ? -17.458 -3.988 3.473 1.00 77.44 184 ASN A C 1
ATOM 1402 O O . ASN A 1 184 ? -17.436 -2.788 3.225 1.00 77.44 184 ASN A O 1
ATOM 1406 N N . THR A 1 185 ? -17.537 -4.903 2.518 1.00 75.69 185 THR A N 1
ATOM 1407 C CA . THR A 1 185 ? -17.672 -4.596 1.085 1.00 75.69 185 THR A CA 1
ATOM 1408 C C . THR A 1 185 ? -19.134 -4.560 0.627 1.00 75.69 185 THR A C 1
ATOM 1410 O O . THR A 1 185 ? -19.419 -4.269 -0.534 1.00 75.69 185 THR A O 1
ATOM 1413 N N . GLY A 1 186 ? -20.075 -4.869 1.526 1.00 77.88 186 GLY A N 1
ATOM 1414 C CA . GLY A 1 186 ? -21.511 -4.805 1.278 1.00 77.88 186 GLY A CA 1
ATOM 1415 C C . GLY A 1 186 ? -22.082 -3.400 1.468 1.00 77.88 186 GLY A C 1
ATOM 1416 O O . GLY A 1 186 ? -21.364 -2.409 1.486 1.00 77.88 186 GLY A O 1
ATOM 1417 N N . GLY A 1 187 ? -23.403 -3.299 1.604 1.00 77.56 187 GLY A N 1
ATOM 1418 C CA . GLY A 1 187 ? -24.026 -2.061 2.077 1.00 77.56 187 GLY A CA 1
ATOM 1419 C C . GLY A 1 187 ? -23.802 -1.845 3.575 1.00 77.56 187 GLY A C 1
ATOM 1420 O O . GLY A 1 187 ? -23.219 -2.684 4.263 1.00 77.56 187 GLY A O 1
ATOM 1421 N N . ASP A 1 188 ? -24.320 -0.735 4.085 1.00 79.75 188 ASP A N 1
ATOM 1422 C CA . ASP A 1 188 ? -24.289 -0.435 5.514 1.00 79.75 188 ASP A CA 1
ATOM 1423 C C . ASP A 1 188 ? -25.040 -1.509 6.323 1.00 79.75 188 ASP A C 1
ATOM 1425 O O . ASP A 1 188 ? -26.174 -1.878 5.999 1.00 79.75 188 ASP A O 1
ATOM 1429 N N . ILE A 1 189 ? -24.412 -2.008 7.391 1.00 77.56 189 ILE A N 1
ATOM 1430 C CA . ILE A 1 189 ? -24.974 -3.020 8.291 1.00 77.56 189 ILE A CA 1
ATOM 1431 C C . ILE A 1 189 ? -25.324 -2.348 9.614 1.00 77.56 189 ILE A C 1
ATOM 1433 O O . ILE A 1 189 ? -24.452 -1.849 10.322 1.00 77.56 189 ILE A O 1
ATOM 1437 N N . THR A 1 190 ? -26.603 -2.354 9.980 1.00 76.88 190 THR A N 1
ATOM 1438 C CA . THR A 1 190 ? -27.043 -1.868 11.291 1.00 76.88 190 THR A CA 1
ATOM 1439 C C . THR A 1 190 ? -26.882 -2.964 12.338 1.00 76.88 190 THR A C 1
ATOM 1441 O O . THR A 1 190 ? -27.483 -4.033 12.221 1.00 76.88 190 THR A O 1
ATOM 1444 N N . THR A 1 191 ? -26.117 -2.681 13.385 1.00 66.38 191 THR A N 1
ATOM 1445 C CA . THR A 1 191 ? -25.977 -3.524 14.574 1.00 66.38 191 THR A CA 1
ATOM 1446 C C . THR A 1 191 ? -26.594 -2.810 15.784 1.00 66.38 191 THR A C 1
ATOM 1448 O O . THR A 1 191 ? -26.885 -1.612 15.717 1.00 66.38 191 THR A O 1
ATOM 1451 N N . PRO A 1 192 ? -26.815 -3.505 16.916 1.00 59.47 192 PRO A N 1
ATOM 1452 C CA . PRO A 1 192 ? -27.190 -2.845 18.172 1.00 59.47 192 PRO A CA 1
ATOM 1453 C C . PRO A 1 192 ? -26.192 -1.761 18.617 1.00 59.47 192 PRO A C 1
ATOM 1455 O O . PRO A 1 192 ? -26.552 -0.856 19.366 1.00 59.47 192 PRO A O 1
ATOM 1458 N N . ASP A 1 193 ? -24.957 -1.858 18.127 1.00 52.88 193 ASP A N 1
ATOM 1459 C CA . ASP A 1 193 ? -23.784 -1.105 18.552 1.00 52.88 193 ASP A CA 1
ATOM 1460 C C . ASP A 1 193 ? -23.428 0.091 17.654 1.00 52.88 193 ASP A C 1
ATOM 1462 O O . ASP A 1 193 ? -22.539 0.878 18.007 1.00 52.88 193 ASP A O 1
ATOM 1466 N N . GLY A 1 194 ? -24.087 0.216 16.497 1.00 63.09 194 GLY A N 1
ATOM 1467 C CA . GLY A 1 194 ? -23.863 1.270 15.510 1.00 63.09 194 GLY A CA 1
ATOM 1468 C C . GLY A 1 194 ? -24.129 0.808 14.079 1.00 63.09 194 GLY A C 1
ATOM 1469 O O . GLY A 1 194 ? -24.714 -0.246 13.835 1.00 63.09 194 GLY A O 1
ATOM 1470 N N . THR A 1 195 ? -23.706 1.614 13.109 1.00 67.75 195 THR A N 1
ATOM 1471 C CA . THR A 1 195 ? -23.749 1.220 11.697 1.00 67.75 195 THR A CA 1
ATOM 1472 C C . THR A 1 195 ? -22.340 0.907 11.216 1.00 67.75 195 THR A C 1
ATOM 1474 O O . THR A 1 195 ? -21.456 1.757 11.269 1.00 67.75 195 THR A O 1
ATOM 1477 N N . ILE A 1 196 ? -22.131 -0.312 10.728 1.00 73.38 196 ILE A N 1
ATOM 1478 C CA . ILE A 1 196 ? -20.920 -0.690 10.006 1.00 73.38 196 ILE A CA 1
ATOM 1479 C C . ILE A 1 196 ? -21.116 -0.224 8.565 1.00 73.38 196 ILE A C 1
ATOM 1481 O O . ILE A 1 196 ? -21.823 -0.870 7.792 1.00 73.38 196 ILE A O 1
ATOM 1485 N N . ALA A 1 197 ? -20.532 0.917 8.212 1.00 70.88 197 ALA A N 1
ATOM 1486 C CA . ALA A 1 197 ? -20.621 1.456 6.861 1.00 70.88 197 ALA A CA 1
ATOM 1487 C C . ALA A 1 197 ? -19.854 0.586 5.849 1.00 70.88 197 ALA A C 1
ATOM 1489 O O . ALA A 1 197 ? -18.972 -0.194 6.226 1.00 70.88 197 ALA A O 1
ATOM 1490 N N . ASN A 1 198 ? -20.175 0.714 4.560 1.00 72.88 198 ASN A N 1
ATOM 1491 C CA . ASN A 1 198 ? -19.303 0.204 3.495 1.00 72.88 198 ASN A CA 1
ATOM 1492 C C . ASN A 1 198 ? -17.880 0.788 3.648 1.00 72.88 198 ASN A C 1
ATOM 1494 O O . ASN A 1 198 ? -17.721 1.982 3.900 1.00 72.88 198 ASN A O 1
ATOM 1498 N N . GLY A 1 199 ? -16.857 -0.060 3.522 1.00 69.69 199 GLY A N 1
ATOM 1499 C CA . GLY A 1 199 ? -15.444 0.303 3.667 1.00 69.69 199 GLY A CA 1
ATOM 1500 C C . GLY A 1 199 ? -14.905 0.198 5.097 1.00 69.69 199 GLY A C 1
ATOM 1501 O O . GLY A 1 199 ? -13.690 0.228 5.290 1.00 69.69 199 GLY A O 1
ATOM 1502 N N . ASN A 1 200 ? -15.769 0.007 6.101 1.00 75.38 200 ASN A N 1
ATOM 1503 C CA . ASN A 1 200 ? -15.321 -0.212 7.475 1.00 75.38 200 ASN A CA 1
ATOM 1504 C C . ASN A 1 200 ? -14.705 -1.601 7.640 1.00 75.38 200 ASN A C 1
ATOM 1506 O O . ASN A 1 200 ? -15.191 -2.592 7.100 1.00 75.38 200 ASN A O 1
ATOM 1510 N N . VAL A 1 201 ? -13.660 -1.688 8.446 1.00 74.88 201 VAL A N 1
ATOM 1511 C CA . VAL A 1 201 ? -13.066 -2.943 8.886 1.00 74.88 201 VAL A CA 1
ATOM 1512 C C . VAL A 1 201 ? -13.785 -3.465 10.113 1.00 74.88 201 VAL A C 1
ATOM 1514 O O . VAL A 1 201 ? -14.204 -2.709 10.986 1.00 74.88 201 VAL A O 1
ATOM 1517 N N . VAL A 1 202 ? -13.907 -4.782 10.169 1.00 77.44 202 VAL A N 1
ATOM 1518 C CA . VAL A 1 202 ? -14.697 -5.511 11.146 1.00 77.44 202 VAL A CA 1
ATOM 1519 C C . VAL A 1 202 ? -13.862 -6.660 11.707 1.00 77.44 202 VAL A C 1
ATOM 1521 O O . VAL A 1 202 ? -13.271 -7.444 10.959 1.00 77.44 202 VAL A O 1
ATOM 1524 N N . LEU A 1 203 ? -13.831 -6.768 13.030 1.00 77.00 203 LEU A N 1
ATOM 1525 C CA . LEU A 1 203 ? -13.573 -8.003 13.755 1.00 77.00 203 LEU A CA 1
ATOM 1526 C C . LEU A 1 203 ? -14.926 -8.584 14.146 1.00 77.00 203 LEU A C 1
ATOM 1528 O O . LEU A 1 203 ? -15.558 -8.094 15.074 1.00 77.00 203 LEU A O 1
ATOM 1532 N N . ASP A 1 204 ? -15.361 -9.596 13.409 1.00 74.38 204 ASP A N 1
ATOM 1533 C CA . ASP A 1 204 ? -16.527 -10.410 13.747 1.00 74.38 204 ASP A CA 1
ATOM 1534 C C . ASP A 1 204 ? -16.028 -11.846 13.884 1.00 74.38 204 ASP A C 1
ATOM 1536 O O . ASP A 1 204 ? -15.968 -12.609 12.915 1.00 74.38 204 ASP A O 1
ATOM 1540 N N . ALA A 1 205 ? -15.498 -12.155 15.065 1.00 70.06 205 ALA A N 1
ATOM 1541 C CA . ALA A 1 205 ? -14.861 -13.433 15.327 1.00 70.06 205 ALA A CA 1
ATOM 1542 C C . ALA A 1 205 ? -15.123 -13.898 16.765 1.00 70.06 205 ALA A C 1
ATOM 1544 O O . ALA A 1 205 ? -15.180 -13.079 17.688 1.00 70.06 205 ALA A O 1
ATOM 1545 N N . PRO A 1 206 ? -15.218 -15.222 16.984 1.00 70.62 206 PRO A N 1
ATOM 1546 C CA . PRO A 1 206 ? -15.301 -15.752 18.333 1.00 70.62 206 PRO A CA 1
ATOM 1547 C C . PRO A 1 206 ? -14.041 -15.385 19.117 1.00 70.62 206 PRO A C 1
ATOM 1549 O O . PRO A 1 206 ? -12.927 -15.426 18.578 1.00 70.62 206 PRO A O 1
ATOM 1552 N N . ALA A 1 207 ? -14.200 -15.054 20.400 1.00 70.19 207 ALA A N 1
ATOM 1553 C CA . ALA A 1 207 ? -13.057 -14.742 21.246 1.00 70.19 207 ALA A CA 1
ATOM 1554 C C . ALA A 1 207 ? -12.059 -15.915 21.281 1.00 70.19 207 ALA A C 1
ATOM 1556 O O . ALA A 1 207 ? -12.463 -17.081 21.388 1.00 70.19 207 ALA A O 1
ATOM 1557 N N . PRO A 1 208 ? -10.740 -15.641 21.259 1.00 72.50 208 PRO A N 1
ATOM 1558 C CA . PRO A 1 208 ? -9.734 -16.667 21.474 1.00 72.50 208 PRO A CA 1
ATOM 1559 C C . PRO A 1 208 ? -9.991 -17.453 22.760 1.00 72.50 208 PRO A C 1
ATOM 1561 O O . PRO A 1 208 ? -10.242 -16.888 23.828 1.00 72.50 208 PRO A O 1
ATOM 1564 N N . ALA A 1 209 ? -9.856 -18.778 22.678 1.00 67.62 209 ALA A N 1
ATOM 1565 C CA . ALA A 1 209 ? -10.044 -19.641 23.834 1.00 67.62 209 ALA A CA 1
ATOM 1566 C C . ALA A 1 209 ? -9.144 -19.207 25.012 1.00 67.62 209 ALA A C 1
ATOM 1568 O O . ALA A 1 209 ? -7.950 -18.910 24.859 1.00 67.62 209 ALA A O 1
ATOM 1569 N N . ASN A 1 210 ? -9.710 -19.231 26.221 1.00 70.44 210 ASN A N 1
ATOM 1570 C CA . ASN A 1 210 ? -9.015 -18.915 27.473 1.00 70.44 210 ASN A CA 1
ATOM 1571 C C . ASN A 1 210 ? -8.514 -17.463 27.581 1.00 70.44 210 ASN A C 1
ATOM 1573 O O . ASN A 1 210 ? -7.430 -17.226 28.126 1.00 70.44 210 ASN A O 1
ATOM 1577 N N . LEU A 1 211 ? -9.241 -16.480 27.048 1.00 78.06 211 LEU A N 1
ATOM 1578 C CA . LEU A 1 211 ? -9.087 -15.098 27.507 1.00 78.06 211 LEU A CA 1
ATOM 1579 C C . LEU A 1 211 ? -9.506 -15.030 28.983 1.00 78.06 211 LEU A C 1
ATOM 1581 O O . LEU A 1 211 ? -10.627 -15.386 29.354 1.00 78.06 211 LEU A O 1
ATOM 1585 N N . ALA A 1 212 ? -8.546 -14.703 29.843 1.00 83.75 212 ALA A N 1
ATOM 1586 C CA . ALA A 1 212 ? -8.786 -14.549 31.269 1.00 83.75 212 ALA A CA 1
ATOM 1587 C C . ALA A 1 212 ? -9.290 -13.131 31.544 1.00 83.75 212 ALA A C 1
ATOM 1589 O O . ALA A 1 212 ? -9.119 -12.236 30.724 1.00 83.75 212 ALA A O 1
ATOM 1590 N N . VAL A 1 213 ? -9.885 -12.929 32.717 1.00 84.94 213 VAL A N 1
ATOM 1591 C CA . VAL A 1 213 ? -10.192 -11.583 33.208 1.00 84.94 213 VAL A CA 1
ATOM 1592 C C . VAL A 1 213 ? -8.893 -10.783 33.293 1.00 84.94 213 VAL A C 1
ATOM 1594 O O . VAL A 1 213 ? -7.922 -11.250 33.895 1.00 84.94 213 VAL A O 1
ATOM 1597 N N . GLY A 1 214 ? -8.867 -9.596 32.695 1.00 84.75 214 GLY A N 1
ATOM 1598 C CA . GLY A 1 214 ? -7.648 -8.806 32.578 1.00 84.75 214 GLY A CA 1
ATOM 1599 C C . GLY A 1 214 ? -7.765 -7.645 31.600 1.00 84.75 214 GLY A C 1
ATOM 1600 O O . GLY A 1 214 ? -8.812 -7.428 30.998 1.00 84.75 214 GLY A O 1
ATOM 1601 N N . VAL A 1 215 ? -6.668 -6.904 31.472 1.00 83.25 215 VAL A N 1
ATOM 1602 C CA . VAL A 1 215 ? -6.492 -5.818 30.503 1.00 83.25 215 VAL A CA 1
ATOM 1603 C C . VAL A 1 215 ? -5.411 -6.251 29.517 1.00 83.25 215 VAL A C 1
ATOM 1605 O O . VAL A 1 215 ? -4.401 -6.814 29.938 1.00 83.25 215 VAL A O 1
ATOM 1608 N N . TYR A 1 216 ? -5.649 -6.013 28.234 1.00 81.12 216 TYR A N 1
ATOM 1609 C CA . TYR A 1 216 ? -4.839 -6.456 27.106 1.00 81.12 216 TYR A CA 1
ATOM 1610 C C . TYR A 1 216 ? -4.701 -5.327 26.088 1.00 81.12 216 TYR A C 1
ATOM 1612 O O . TYR A 1 216 ? -5.630 -4.540 25.906 1.00 81.12 216 TYR A O 1
ATOM 1620 N N . ASP A 1 217 ? -3.595 -5.310 25.353 1.00 77.06 217 ASP A N 1
ATOM 1621 C CA . ASP A 1 217 ? -3.517 -4.542 24.112 1.00 77.06 217 ASP A CA 1
ATOM 1622 C C . ASP A 1 217 ? -4.233 -5.299 22.983 1.00 77.06 217 ASP A C 1
ATOM 1624 O O . ASP A 1 217 ? -3.924 -6.463 22.709 1.00 77.06 217 ASP A O 1
ATOM 1628 N N . LEU A 1 218 ? -5.150 -4.626 22.292 1.00 76.12 218 LEU A N 1
ATOM 1629 C CA . LEU A 1 218 ? -5.747 -5.060 21.033 1.00 76.12 218 LEU A CA 1
ATOM 1630 C C . LEU A 1 218 ? -5.127 -4.249 19.897 1.00 76.12 218 LEU A C 1
ATOM 1632 O O . LEU A 1 218 ? -5.265 -3.030 19.845 1.00 76.12 218 LEU A O 1
ATOM 1636 N N . LYS A 1 219 ? -4.436 -4.923 18.981 1.00 76.62 219 LYS A N 1
ATOM 1637 C CA . LYS A 1 219 ? -3.770 -4.295 17.840 1.00 76.62 219 LYS A CA 1
ATOM 1638 C C . LYS A 1 219 ? -4.428 -4.703 16.543 1.00 76.62 219 LYS A C 1
ATOM 1640 O O . LYS A 1 219 ? -4.480 -5.892 16.255 1.00 76.62 219 LYS A O 1
ATOM 1645 N N . VAL A 1 220 ? -4.864 -3.746 15.736 1.00 74.88 220 VAL A N 1
ATOM 1646 C CA . VAL A 1 220 ? -5.380 -4.018 14.388 1.00 74.88 220 VAL A CA 1
ATOM 1647 C C . VAL A 1 220 ? -4.360 -3.599 13.345 1.00 74.88 220 VAL A C 1
ATOM 1649 O O . VAL A 1 220 ? -3.773 -2.519 13.440 1.00 74.88 220 VAL A O 1
ATOM 1652 N N . ARG A 1 221 ? -4.138 -4.460 12.353 1.00 75.00 221 ARG A N 1
ATOM 1653 C CA . ARG A 1 221 ? -3.223 -4.229 11.237 1.00 75.00 221 ARG A CA 1
ATOM 1654 C C . ARG A 1 221 ? -3.891 -4.535 9.911 1.00 75.00 221 ARG A C 1
ATOM 1656 O O . ARG A 1 221 ? -4.631 -5.509 9.795 1.00 75.00 221 ARG A O 1
ATOM 1663 N N . ALA A 1 222 ? -3.581 -3.716 8.912 1.00 75.12 222 ALA A N 1
ATOM 1664 C CA . ALA A 1 222 ? -3.951 -3.957 7.525 1.00 75.12 222 ALA A CA 1
ATOM 1665 C C . ALA A 1 222 ? -2.690 -4.236 6.704 1.00 75.12 222 ALA A C 1
ATOM 1667 O O . ALA A 1 222 ? -1.737 -3.448 6.691 1.00 75.12 222 ALA A O 1
ATOM 1668 N N . ILE A 1 223 ? -2.693 -5.378 6.028 1.00 78.94 223 ILE A N 1
ATOM 1669 C CA . ILE A 1 223 ? -1.604 -5.848 5.180 1.00 78.94 223 ILE A CA 1
ATOM 1670 C C . ILE A 1 223 ? -2.128 -5.884 3.751 1.00 78.94 223 ILE A C 1
ATOM 1672 O O . ILE A 1 223 ? -3.152 -6.515 3.485 1.00 78.94 223 ILE A O 1
ATOM 1676 N N . LEU A 1 224 ? -1.420 -5.229 2.834 1.00 78.62 224 LEU A N 1
ATOM 1677 C CA . LEU A 1 224 ? -1.747 -5.276 1.411 1.00 78.62 224 LEU A CA 1
ATOM 1678 C C . LEU A 1 224 ? -0.722 -6.139 0.687 1.00 78.62 224 LEU A C 1
ATOM 1680 O O . LEU A 1 224 ? 0.483 -6.082 0.948 1.00 78.62 224 LEU A O 1
ATOM 1684 N N . SER A 1 225 ? -1.208 -6.951 -0.241 1.00 83.50 225 SER A N 1
ATOM 1685 C CA . SER A 1 225 ? -0.359 -7.738 -1.127 1.00 83.50 225 SER A CA 1
ATOM 1686 C C . SER A 1 225 ? -0.964 -7.836 -2.521 1.00 83.50 225 SER A C 1
ATOM 1688 O O . SER A 1 225 ? -2.172 -7.703 -2.703 1.00 83.50 225 SER A O 1
ATOM 1690 N N . SER A 1 226 ? -0.116 -8.043 -3.521 1.00 85.38 226 SER A N 1
ATOM 1691 C CA . SER A 1 226 ? -0.531 -8.277 -4.898 1.00 85.38 226 SER A CA 1
ATOM 1692 C C . SER A 1 226 ? 0.516 -9.132 -5.600 1.00 85.38 226 SER A C 1
ATOM 1694 O O . SER A 1 226 ? 1.711 -8.919 -5.410 1.00 85.38 226 SER A O 1
ATOM 1696 N N . ASP A 1 227 ? 0.059 -10.064 -6.434 1.00 87.75 227 ASP A N 1
ATOM 1697 C CA . ASP A 1 227 ? 0.907 -10.782 -7.396 1.00 87.75 227 ASP A CA 1
ATOM 1698 C C . ASP A 1 227 ? 0.900 -10.096 -8.780 1.00 87.75 227 ASP A C 1
ATOM 1700 O O . ASP A 1 227 ? 1.596 -10.514 -9.710 1.00 87.75 227 ASP A O 1
ATOM 1704 N N . LEU A 1 228 ? 0.079 -9.053 -8.945 1.00 88.25 228 LEU A N 1
ATOM 1705 C CA . LEU A 1 228 ? -0.190 -8.380 -10.217 1.00 88.25 228 LEU A CA 1
ATOM 1706 C C . LEU A 1 228 ? 0.471 -7.005 -10.327 1.00 88.25 228 LEU A C 1
ATOM 1708 O O . LEU A 1 228 ? 0.300 -6.343 -11.351 1.00 88.25 228 LEU A O 1
ATOM 1712 N N . GLY A 1 229 ? 1.236 -6.586 -9.323 1.00 87.62 229 GLY A N 1
ATOM 1713 C CA . GLY A 1 229 ? 1.922 -5.305 -9.324 1.00 87.62 229 GLY A CA 1
ATOM 1714 C C . GLY A 1 229 ? 2.764 -5.072 -8.077 1.00 87.62 229 GLY A C 1
ATOM 1715 O O . GLY A 1 229 ? 2.881 -5.945 -7.220 1.00 87.62 229 GLY A O 1
ATOM 1716 N N . GLU A 1 230 ? 3.321 -3.870 -7.988 1.00 87.38 230 GLU A N 1
ATOM 1717 C CA . GLU A 1 230 ? 4.153 -3.411 -6.875 1.00 87.38 230 GLU A CA 1
ATOM 1718 C C . GLU A 1 230 ? 3.599 -2.113 -6.279 1.00 87.38 230 GLU A C 1
ATOM 1720 O O . GLU A 1 230 ? 2.846 -1.375 -6.923 1.00 87.38 230 GLU A O 1
ATOM 1725 N N . PHE A 1 231 ? 3.996 -1.835 -5.037 1.00 85.69 231 PHE A N 1
ATOM 1726 C CA . PHE A 1 231 ? 3.599 -0.637 -4.305 1.00 85.69 231 PHE A CA 1
ATOM 1727 C C . PHE A 1 231 ? 4.746 0.373 -4.242 1.00 85.69 231 PHE A C 1
ATOM 1729 O O . PHE A 1 231 ? 5.889 0.033 -3.928 1.00 85.69 231 PHE A O 1
ATOM 1736 N N . PHE A 1 232 ? 4.407 1.632 -4.485 1.00 86.00 232 PHE A N 1
ATOM 1737 C CA . PHE A 1 232 ? 5.291 2.787 -4.396 1.00 86.00 232 PHE A CA 1
ATOM 1738 C C . PHE A 1 232 ? 4.734 3.767 -3.374 1.00 86.00 232 PHE A C 1
ATOM 1740 O O . PHE A 1 232 ? 3.531 3.779 -3.124 1.00 86.00 232 PHE A O 1
ATOM 1747 N N . MET A 1 233 ? 5.603 4.585 -2.788 1.00 83.12 233 MET A N 1
ATOM 1748 C CA . MET A 1 233 ? 5.200 5.561 -1.777 1.00 83.12 233 MET A CA 1
ATOM 1749 C C . MET A 1 233 ? 5.878 6.917 -1.957 1.00 83.12 233 MET A C 1
ATOM 1751 O O . MET A 1 233 ? 7.013 6.998 -2.442 1.00 83.12 233 MET A O 1
ATOM 1755 N N . VAL A 1 234 ? 5.193 7.966 -1.515 1.00 78.88 234 VAL A N 1
ATOM 1756 C CA . VAL A 1 234 ? 5.736 9.311 -1.313 1.00 78.88 234 VAL A CA 1
ATOM 1757 C C . VAL A 1 234 ? 5.485 9.706 0.132 1.00 78.88 234 VAL A C 1
ATOM 1759 O O . VAL A 1 234 ? 4.373 9.587 0.632 1.00 78.88 234 VAL A O 1
ATOM 1762 N N . ARG A 1 235 ? 6.536 10.186 0.792 1.00 77.81 235 ARG A N 1
ATOM 1763 C CA . ARG A 1 235 ? 6.498 10.678 2.166 1.00 77.81 235 ARG A CA 1
ATOM 1764 C C . ARG A 1 235 ? 6.993 12.106 2.190 1.00 77.81 235 ARG A C 1
ATOM 1766 O O . ARG A 1 235 ? 8.175 12.346 1.941 1.00 77.81 235 ARG A O 1
ATOM 1773 N N . GLU A 1 236 ? 6.125 13.034 2.554 1.00 70.12 236 GLU A N 1
ATOM 1774 C CA . GLU A 1 236 ? 6.566 14.372 2.928 1.00 70.12 236 GLU A CA 1
ATOM 1775 C C . GLU A 1 236 ? 7.092 14.336 4.368 1.00 70.12 236 GLU A C 1
ATOM 1777 O O . GLU A 1 236 ? 6.505 13.707 5.246 1.00 70.12 236 GLU A O 1
ATOM 1782 N N . SER A 1 237 ? 8.243 14.957 4.625 1.00 63.84 237 SER A N 1
ATOM 1783 C CA . SER A 1 237 ? 8.759 15.070 5.991 1.00 63.84 237 SER A CA 1
ATOM 1784 C C . SER A 1 237 ? 7.885 16.042 6.784 1.00 63.84 237 SER A C 1
ATOM 1786 O O . SER A 1 237 ? 7.822 17.225 6.436 1.00 63.84 237 SER A O 1
ATOM 1788 N N . GLU A 1 238 ? 7.264 15.594 7.875 1.00 56.53 238 GLU A N 1
ATOM 1789 C CA . GLU A 1 238 ? 6.608 16.527 8.792 1.00 56.53 238 GLU A CA 1
ATOM 1790 C C . GLU A 1 238 ? 7.642 17.401 9.526 1.00 56.53 238 GLU A C 1
ATOM 1792 O O . GLU A 1 238 ? 8.669 16.875 9.968 1.00 56.53 238 GLU A O 1
ATOM 1797 N N . PRO A 1 239 ? 7.365 18.702 9.763 1.00 44.16 239 PRO A N 1
ATOM 1798 C CA . PRO A 1 239 ? 8.304 19.636 10.398 1.00 44.16 239 PRO A CA 1
ATOM 1799 C C . PRO A 1 239 ? 8.809 19.230 11.794 1.00 44.16 239 PRO A C 1
ATOM 1801 O O . PRO A 1 239 ? 9.780 19.815 12.274 1.00 44.16 239 PRO A O 1
ATOM 1804 N N . GLN A 1 240 ? 8.150 18.277 12.465 1.00 41.72 240 GLN A N 1
ATOM 1805 C CA . GLN A 1 240 ? 8.507 17.808 13.811 1.00 41.72 240 GLN A CA 1
ATOM 1806 C C . GLN A 1 240 ? 8.853 16.315 13.899 1.00 41.72 240 GLN A C 1
ATOM 1808 O O . GLN A 1 240 ? 9.192 15.839 14.983 1.00 41.72 240 GLN A O 1
ATOM 1813 N N . SER A 1 241 ? 8.821 15.572 12.789 1.00 51.81 241 SER A N 1
ATOM 1814 C CA . SER A 1 241 ? 9.180 14.152 12.798 1.00 51.81 241 SER A CA 1
ATOM 1815 C C . SER A 1 241 ? 10.657 13.952 12.440 1.00 51.81 241 SER A C 1
ATOM 1817 O O . SER A 1 241 ? 11.230 14.677 11.630 1.00 51.81 241 SER A O 1
ATOM 1819 N N . SER A 1 242 ? 11.291 12.930 13.015 1.00 55.38 242 SER A N 1
ATOM 1820 C CA . SER A 1 242 ? 12.627 12.469 12.610 1.00 55.38 242 SER A CA 1
ATOM 1821 C C . SER A 1 242 ? 12.598 11.561 11.370 1.00 55.38 242 SER A C 1
ATOM 1823 O O . SER A 1 242 ? 13.596 10.900 11.069 1.00 55.38 242 SER A O 1
ATOM 1825 N N . THR A 1 243 ? 11.464 11.483 10.664 1.00 64.69 243 THR A N 1
ATOM 1826 C CA . THR A 1 243 ? 11.320 10.614 9.492 1.00 64.69 243 THR A CA 1
ATOM 1827 C C . THR A 1 243 ? 11.854 11.291 8.230 1.00 64.69 243 THR A C 1
ATOM 1829 O O . THR A 1 243 ? 11.628 12.474 7.994 1.00 64.69 243 THR A O 1
ATOM 1832 N N . GLN A 1 244 ? 12.614 10.539 7.427 1.00 72.50 244 GLN A N 1
ATOM 1833 C CA . GLN A 1 244 ? 13.173 11.030 6.160 1.00 72.50 244 GLN A CA 1
ATOM 1834 C C . GLN A 1 244 ? 12.073 11.153 5.106 1.00 72.50 244 GLN A C 1
ATOM 1836 O O . GLN A 1 244 ? 11.261 10.232 4.990 1.00 72.50 244 GLN A O 1
ATOM 1841 N N . SER A 1 245 ? 12.086 12.227 4.307 1.00 82.44 245 SER A N 1
ATOM 1842 C CA . SER A 1 245 ? 11.192 12.322 3.150 1.00 82.44 245 SER A CA 1
ATOM 1843 C C . SER A 1 245 ? 11.547 11.286 2.076 1.00 82.44 245 SER A C 1
ATOM 1845 O O . SER A 1 245 ? 12.697 10.848 1.948 1.00 82.44 245 SER A O 1
ATOM 1847 N N . ILE A 1 246 ? 10.525 10.858 1.334 1.00 85.88 246 ILE A N 1
ATOM 1848 C CA . ILE A 1 246 ? 10.612 9.908 0.224 1.00 85.88 246 ILE A CA 1
ATOM 1849 C C . ILE A 1 246 ? 9.895 10.534 -0.965 1.00 85.88 246 ILE A C 1
ATOM 1851 O O . ILE A 1 246 ? 8.732 10.914 -0.862 1.00 85.88 246 ILE A O 1
ATOM 1855 N N . THR A 1 247 ? 10.568 10.612 -2.107 1.00 89.94 247 THR A N 1
ATOM 1856 C CA . THR A 1 247 ? 10.016 11.204 -3.332 1.00 89.94 247 THR A CA 1
ATOM 1857 C C . THR A 1 247 ? 10.043 10.207 -4.482 1.00 89.94 247 THR A C 1
ATOM 1859 O O . THR A 1 247 ? 10.815 9.251 -4.457 1.00 89.94 247 THR A O 1
ATOM 1862 N N . LEU A 1 248 ? 9.201 10.423 -5.497 1.00 90.81 248 LEU A N 1
ATOM 1863 C CA . LEU A 1 248 ? 9.304 9.697 -6.763 1.00 90.81 248 LEU A CA 1
ATOM 1864 C C . LEU A 1 248 ? 10.319 10.399 -7.663 1.00 90.81 248 LEU A C 1
ATOM 1866 O O . LEU A 1 248 ? 10.049 11.485 -8.178 1.00 90.81 248 LEU A O 1
ATOM 1870 N N . GLN A 1 249 ? 11.471 9.770 -7.868 1.00 93.50 249 GLN A N 1
ATOM 1871 C CA . GLN A 1 249 ? 12.550 10.302 -8.693 1.00 93.50 249 GLN A CA 1
ATOM 1872 C C . GLN A 1 249 ? 12.696 9.491 -9.979 1.00 93.50 249 GLN A C 1
ATOM 1874 O O . GLN A 1 249 ? 12.679 8.264 -9.941 1.00 93.50 249 GLN A O 1
ATOM 1879 N N . LEU A 1 250 ? 12.853 10.183 -11.113 1.00 94.62 250 LEU A N 1
ATOM 1880 C CA . LEU A 1 250 ? 13.206 9.547 -12.380 1.00 94.62 250 LEU A CA 1
ATOM 1881 C C . LEU A 1 250 ? 14.652 9.037 -12.309 1.00 94.62 250 LEU A C 1
ATOM 1883 O O . LEU A 1 250 ? 15.580 9.824 -12.108 1.00 94.62 250 LEU A O 1
ATOM 1887 N N . THR A 1 251 ? 14.814 7.737 -12.517 1.00 93.75 251 THR A N 1
ATOM 1888 C CA . THR A 1 251 ? 16.093 7.040 -12.639 1.00 93.75 251 THR A CA 1
ATOM 1889 C C . THR A 1 251 ? 16.250 6.543 -14.070 1.00 93.75 251 THR A C 1
ATOM 1891 O O . THR A 1 251 ? 15.302 6.009 -14.649 1.00 93.75 251 THR A O 1
ATOM 1894 N N . GLU A 1 252 ? 17.452 6.695 -14.626 1.00 94.25 252 GLU A N 1
ATOM 1895 C CA . GLU A 1 252 ? 17.815 6.183 -15.947 1.00 94.25 252 GLU A CA 1
ATOM 1896 C C . GLU A 1 252 ? 19.144 5.429 -15.875 1.00 94.25 252 GLU A C 1
ATOM 1898 O O . GLU A 1 252 ? 20.108 5.904 -15.269 1.00 94.25 252 GLU A O 1
ATOM 1903 N N . GLU A 1 253 ? 19.218 4.272 -16.527 1.00 93.38 253 GLU A N 1
ATOM 1904 C CA . GLU A 1 253 ? 20.459 3.512 -16.683 1.00 93.38 253 GLU A CA 1
ATOM 1905 C C . GLU A 1 253 ? 20.625 2.996 -18.115 1.00 93.38 253 GLU A C 1
ATOM 1907 O O . GLU A 1 253 ? 19.659 2.845 -18.861 1.00 93.38 253 GLU A O 1
ATOM 1912 N N . ALA A 1 254 ? 21.868 2.738 -18.522 1.00 93.44 254 ALA A N 1
ATOM 1913 C CA . ALA A 1 254 ? 22.155 2.229 -19.859 1.00 93.44 254 ALA A CA 1
ATOM 1914 C C . ALA A 1 254 ? 21.568 0.823 -20.041 1.00 93.44 254 ALA A C 1
ATOM 1916 O O . ALA A 1 254 ? 21.841 -0.069 -19.237 1.00 93.44 254 ALA A O 1
ATOM 1917 N N . ASN A 1 255 ? 20.818 0.609 -21.123 1.00 93.62 255 ASN A N 1
ATOM 1918 C CA . ASN A 1 255 ? 20.236 -0.690 -21.429 1.00 93.62 255 ASN A CA 1
ATOM 1919 C C . ASN A 1 255 ? 21.295 -1.627 -22.040 1.00 93.62 255 ASN A C 1
ATOM 1921 O O . ASN A 1 255 ? 21.743 -1.392 -23.168 1.00 93.62 255 ASN A O 1
ATOM 1925 N N . PRO A 1 256 ? 21.674 -2.740 -21.385 1.00 92.94 256 PRO A N 1
ATOM 1926 C CA . PRO A 1 256 ? 22.657 -3.659 -21.955 1.00 92.94 256 PRO A CA 1
ATOM 1927 C C . PRO A 1 256 ? 22.183 -4.309 -23.259 1.00 92.94 256 PRO A C 1
ATOM 1929 O O . PRO A 1 256 ? 23.009 -4.665 -24.098 1.00 92.94 256 PRO A O 1
ATOM 1932 N N . ALA A 1 257 ? 20.866 -4.445 -23.461 1.00 93.19 257 ALA A N 1
ATOM 1933 C CA . ALA A 1 257 ? 20.317 -4.981 -24.703 1.00 93.19 257 ALA A CA 1
ATOM 1934 C C . ALA A 1 257 ? 20.622 -4.070 -25.900 1.00 93.19 257 ALA A C 1
ATOM 1936 O O . ALA A 1 257 ? 20.846 -4.578 -26.997 1.00 93.19 257 ALA A O 1
ATOM 1937 N N . TYR A 1 258 ? 20.681 -2.751 -25.687 1.00 94.38 258 TYR A N 1
ATOM 1938 C CA . TYR A 1 258 ? 21.061 -1.797 -26.727 1.00 94.38 258 TYR A CA 1
ATOM 1939 C C . TYR A 1 258 ? 22.520 -1.954 -27.135 1.00 94.38 258 TYR A C 1
ATOM 1941 O O . TYR A 1 258 ? 22.807 -1.982 -28.324 1.00 94.38 258 TYR A O 1
ATOM 1949 N N . ILE A 1 259 ? 23.425 -2.164 -26.177 1.00 92.81 259 ILE A N 1
ATOM 1950 C CA . ILE A 1 259 ? 24.843 -2.415 -26.477 1.00 92.81 259 ILE A CA 1
ATOM 1951 C C . ILE A 1 259 ? 24.989 -3.686 -27.325 1.00 92.81 259 ILE A C 1
ATOM 1953 O O . ILE A 1 259 ? 25.639 -3.672 -28.365 1.00 92.81 259 ILE A O 1
ATOM 1957 N N . VAL A 1 260 ? 24.314 -4.773 -26.935 1.00 95.38 260 VAL A N 1
ATOM 1958 C CA . VAL A 1 260 ? 24.340 -6.037 -27.692 1.00 95.38 260 VAL A CA 1
ATOM 1959 C C . VAL A 1 260 ? 23.743 -5.874 -29.092 1.00 95.38 260 VAL A C 1
ATOM 1961 O O . VAL A 1 260 ? 24.259 -6.436 -30.059 1.00 95.38 260 VAL A O 1
ATOM 1964 N N . TRP A 1 261 ? 22.648 -5.121 -29.213 1.00 97.12 261 TRP A N 1
ATOM 1965 C CA . TRP A 1 261 ? 22.029 -4.825 -30.502 1.00 97.12 261 TRP A CA 1
ATOM 1966 C C . TRP A 1 261 ? 22.948 -3.974 -31.384 1.00 97.12 261 TRP A C 1
ATOM 1968 O O . TRP A 1 261 ? 23.098 -4.287 -32.564 1.00 97.12 261 TRP A O 1
ATOM 1978 N N . GLN A 1 262 ? 23.602 -2.960 -30.813 1.00 96.75 262 GLN A N 1
ATOM 1979 C CA . GLN A 1 262 ? 24.534 -2.083 -31.513 1.00 96.75 262 GLN A CA 1
ATOM 1980 C C . GLN A 1 262 ? 25.726 -2.879 -32.055 1.00 96.75 262 GLN A C 1
ATOM 1982 O O . GLN A 1 262 ? 26.014 -2.785 -33.246 1.00 96.75 262 GLN A O 1
ATOM 1987 N N . ASP A 1 263 ? 26.350 -3.727 -31.233 1.00 96.25 263 ASP A N 1
ATOM 1988 C CA . ASP A 1 263 ? 27.456 -4.592 -31.665 1.00 96.25 263 ASP A CA 1
ATOM 1989 C C . ASP A 1 263 ? 27.024 -5.517 -32.822 1.00 96.25 263 ASP A C 1
ATOM 1991 O O . ASP A 1 263 ? 27.739 -5.690 -33.812 1.00 96.25 263 ASP A O 1
ATOM 1995 N N . ALA A 1 264 ? 25.820 -6.096 -32.731 1.00 96.44 264 ALA A N 1
ATOM 1996 C CA . ALA A 1 264 ? 25.270 -6.950 -33.782 1.00 96.44 264 ALA A CA 1
ATOM 1997 C C . ALA A 1 264 ? 24.952 -6.174 -35.072 1.00 96.44 264 ALA A C 1
ATOM 1999 O O . ALA A 1 264 ? 25.133 -6.706 -36.171 1.00 96.44 264 ALA A O 1
ATOM 2000 N N . PHE A 1 265 ? 24.482 -4.933 -34.948 1.00 97.00 265 PHE A N 1
ATOM 2001 C CA . PHE A 1 265 ? 24.199 -4.055 -36.077 1.00 97.00 265 PHE A CA 1
ATOM 2002 C C . PHE A 1 265 ? 25.487 -3.626 -36.786 1.00 97.00 265 PHE A C 1
ATOM 2004 O O . PHE A 1 265 ? 25.570 -3.725 -38.009 1.00 97.00 265 PHE A O 1
ATOM 2011 N N . GLU A 1 266 ? 26.519 -3.235 -36.035 1.00 96.62 266 GLU A N 1
ATOM 2012 C CA . GLU A 1 266 ? 27.835 -2.878 -36.576 1.00 96.62 266 GLU A CA 1
ATOM 2013 C C . GLU A 1 266 ? 28.491 -4.061 -37.304 1.00 96.62 266 GLU A C 1
ATOM 2015 O O . GLU A 1 266 ? 29.013 -3.897 -38.409 1.00 96.62 266 GLU A O 1
ATOM 2020 N N . GLN A 1 267 ? 28.396 -5.271 -36.745 1.00 96.62 267 GLN A N 1
ATOM 2021 C CA . GLN A 1 267 ? 28.877 -6.483 -37.412 1.00 96.62 267 GLN A CA 1
ATOM 2022 C C . GLN A 1 267 ? 28.092 -6.773 -38.702 1.00 96.62 267 GLN A C 1
ATOM 2024 O O . GLN A 1 267 ? 28.678 -7.114 -39.730 1.00 96.62 267 GLN A O 1
ATOM 2029 N N . TRP A 1 268 ? 26.765 -6.616 -38.682 1.00 97.44 268 TRP A N 1
ATOM 2030 C CA . TRP A 1 268 ? 25.927 -6.802 -39.869 1.00 97.44 268 TRP A CA 1
ATOM 2031 C C . TRP A 1 268 ? 26.238 -5.782 -40.971 1.00 97.44 268 TRP A C 1
ATOM 2033 O O . TRP A 1 268 ? 26.257 -6.153 -42.150 1.00 97.44 268 TRP A O 1
ATOM 2043 N N . LEU A 1 269 ? 26.519 -4.527 -40.606 1.00 96.38 269 LEU A N 1
ATOM 2044 C CA . LEU A 1 269 ? 26.944 -3.507 -41.562 1.00 96.38 269 LEU A CA 1
ATOM 2045 C C . LEU A 1 269 ? 28.200 -3.964 -42.312 1.00 96.38 269 LEU A C 1
ATOM 2047 O O . LEU A 1 269 ? 28.195 -3.997 -43.540 1.00 96.38 269 LEU A O 1
ATOM 2051 N N . GLN A 1 270 ? 29.216 -4.425 -41.581 1.00 96.31 270 GLN A N 1
ATOM 2052 C CA . GLN A 1 270 ? 30.488 -4.862 -42.161 1.00 96.31 270 GLN A CA 1
ATOM 2053 C C . GLN A 1 270 ? 30.369 -6.147 -42.992 1.00 96.31 270 GLN A C 1
ATOM 2055 O O . GLN A 1 270 ? 30.971 -6.258 -44.060 1.00 96.31 270 GLN A O 1
ATOM 2060 N N . ASP A 1 271 ? 29.600 -7.128 -42.517 1.00 94.75 271 ASP A N 1
ATOM 2061 C CA . ASP A 1 271 ? 29.565 -8.460 -43.129 1.00 94.75 271 ASP A CA 1
ATOM 2062 C C . ASP A 1 271 ? 28.546 -8.580 -44.269 1.00 94.75 271 ASP A C 1
ATOM 2064 O O . ASP A 1 271 ? 28.689 -9.434 -45.152 1.00 94.75 271 ASP A O 1
ATOM 2068 N N . VAL A 1 272 ? 27.490 -7.761 -44.249 1.00 93.25 272 VAL A N 1
ATOM 2069 C CA . VAL A 1 272 ? 26.332 -7.921 -45.138 1.00 93.25 272 VAL A CA 1
ATOM 2070 C C . VAL A 1 272 ? 26.049 -6.661 -45.942 1.00 93.25 272 VAL A C 1
ATOM 2072 O O . VAL A 1 272 ? 25.944 -6.750 -47.168 1.00 93.25 272 VAL A O 1
ATOM 2075 N N . TYR A 1 273 ? 25.905 -5.511 -45.281 1.00 92.94 273 TYR A N 1
ATOM 2076 C CA . TYR A 1 273 ? 25.448 -4.287 -45.939 1.00 92.94 273 TYR A CA 1
ATOM 2077 C C . TYR A 1 273 ? 26.536 -3.645 -46.806 1.00 92.94 273 TYR A C 1
ATOM 2079 O O . TYR A 1 273 ? 26.335 -3.493 -48.013 1.00 92.94 273 TYR A O 1
ATOM 2087 N N . ASP A 1 274 ? 27.710 -3.356 -46.243 1.00 93.00 274 ASP A N 1
ATOM 2088 C CA . ASP A 1 274 ? 28.816 -2.709 -46.956 1.00 93.00 274 ASP A CA 1
ATOM 2089 C C . ASP A 1 274 ? 29.261 -3.532 -48.180 1.00 93.00 274 ASP A C 1
ATOM 2091 O O . ASP A 1 274 ? 29.317 -2.982 -49.284 1.00 93.00 274 ASP A O 1
ATOM 2095 N N . PRO A 1 275 ? 29.439 -4.871 -48.093 1.00 92.31 275 PRO A N 1
ATOM 2096 C CA . PRO A 1 275 ? 29.743 -5.682 -49.268 1.00 92.31 275 PRO A CA 1
ATOM 2097 C C . PRO A 1 275 ? 28.624 -5.683 -50.315 1.00 92.31 275 PRO A C 1
ATOM 2099 O O . PRO A 1 275 ? 28.890 -5.891 -51.502 1.00 92.31 275 PRO A O 1
ATOM 2102 N N . TRP A 1 276 ? 27.360 -5.518 -49.918 1.00 91.69 276 TRP A N 1
ATOM 2103 C CA . TRP A 1 276 ? 26.252 -5.419 -50.866 1.00 91.69 276 TRP A CA 1
ATOM 2104 C C . TRP A 1 276 ? 26.298 -4.089 -51.632 1.00 91.69 276 TRP A C 1
ATOM 2106 O O . TRP A 1 276 ? 26.166 -4.108 -52.862 1.00 91.69 276 TRP A O 1
ATOM 2116 N N . VAL A 1 277 ? 26.566 -2.981 -50.927 1.00 89.38 277 VAL A N 1
ATOM 2117 C CA . VAL A 1 277 ? 26.724 -1.632 -51.497 1.00 89.38 277 VAL A CA 1
ATOM 2118 C C . VAL A 1 277 ? 27.933 -1.579 -52.435 1.00 89.38 277 VAL A C 1
ATOM 2120 O O . VAL A 1 277 ? 27.794 -1.195 -53.598 1.00 89.38 277 VAL A O 1
ATOM 2123 N N . ASP A 1 278 ? 29.095 -2.051 -51.980 1.00 89.44 278 ASP A N 1
ATOM 2124 C CA . ASP A 1 278 ? 30.355 -2.004 -52.734 1.00 89.44 278 ASP A CA 1
ATOM 2125 C C . ASP A 1 278 ? 30.303 -2.807 -54.041 1.00 89.44 278 ASP A C 1
ATOM 2127 O O . ASP A 1 278 ? 30.938 -2.456 -55.038 1.00 89.44 278 ASP A O 1
ATOM 2131 N N . ASN A 1 279 ? 29.508 -3.881 -54.073 1.00 89.50 279 ASN A N 1
ATOM 2132 C CA . ASN A 1 279 ? 29.339 -4.720 -55.259 1.00 89.50 279 ASN A CA 1
ATOM 2133 C C . ASN A 1 279 ? 28.251 -4.220 -56.227 1.00 89.50 279 ASN A C 1
ATOM 2135 O O . ASN A 1 279 ? 27.945 -4.919 -57.197 1.00 89.50 279 ASN A O 1
ATOM 2139 N N . ASN A 1 280 ? 27.665 -3.041 -55.983 1.00 82.44 280 ASN A N 1
ATOM 2140 C CA . ASN A 1 280 ? 26.668 -2.391 -56.840 1.00 82.44 280 ASN A CA 1
ATOM 2141 C C . ASN A 1 280 ? 25.522 -3.345 -57.246 1.00 82.44 280 ASN A C 1
ATOM 2143 O O . ASN A 1 280 ? 25.141 -3.454 -58.419 1.00 82.44 280 ASN A O 1
ATOM 2147 N N . ARG A 1 281 ? 25.039 -4.137 -56.278 1.00 80.06 281 ARG A N 1
ATOM 2148 C CA . ARG A 1 281 ? 24.093 -5.228 -56.538 1.00 80.06 281 ARG A CA 1
ATOM 2149 C C . ARG A 1 281 ? 22.713 -4.685 -56.909 1.00 80.06 281 ARG A C 1
ATOM 2151 O O . ARG A 1 281 ? 22.174 -3.796 -56.266 1.00 80.06 281 ARG A O 1
ATOM 2158 N N . THR A 1 282 ? 22.101 -5.285 -57.928 1.00 76.12 282 THR A N 1
ATOM 2159 C CA . THR A 1 282 ? 20.729 -4.986 -58.367 1.00 76.12 282 THR A CA 1
ATOM 2160 C C . THR A 1 282 ? 19.770 -6.021 -57.778 1.00 76.12 282 THR A C 1
ATOM 2162 O O . THR A 1 282 ? 19.398 -7.004 -58.411 1.00 76.12 282 THR A O 1
ATOM 2165 N N . GLY A 1 283 ? 19.417 -5.846 -56.508 1.00 80.69 283 GLY A N 1
ATOM 2166 C CA . GLY A 1 283 ? 18.488 -6.713 -55.781 1.00 80.69 283 GLY A CA 1
ATOM 2167 C C . GLY A 1 283 ? 17.833 -5.964 -54.622 1.00 80.69 283 GLY A C 1
ATOM 2168 O O . GLY A 1 283 ? 18.122 -4.783 -54.443 1.00 80.69 283 GLY A O 1
ATOM 2169 N N . PRO A 1 284 ? 16.944 -6.605 -53.847 1.00 86.06 284 PRO A N 1
ATOM 2170 C CA . PRO A 1 284 ? 16.462 -6.009 -52.609 1.00 86.06 284 PRO A CA 1
ATOM 2171 C C . PRO A 1 284 ? 17.633 -5.814 -51.639 1.00 86.06 284 PRO A C 1
ATOM 2173 O O . PRO A 1 284 ? 18.517 -6.672 -51.536 1.00 86.06 284 PRO A O 1
ATOM 2176 N N . GLU A 1 285 ? 17.630 -4.672 -50.963 1.00 89.81 285 GLU A N 1
ATOM 2177 C CA . GLU A 1 285 ? 18.588 -4.335 -49.916 1.00 89.81 285 GLU A CA 1
ATOM 2178 C C . GLU A 1 285 ? 18.452 -5.332 -48.753 1.00 89.81 285 GLU A C 1
ATOM 2180 O O . GLU A 1 285 ? 17.325 -5.707 -48.397 1.00 89.81 285 GLU A O 1
ATOM 2185 N N . PRO A 1 286 ? 19.565 -5.829 -48.186 1.00 91.00 286 PRO A N 1
ATOM 2186 C CA . PRO A 1 286 ? 19.490 -6.662 -46.997 1.00 91.00 286 PRO A CA 1
ATOM 2187 C C . PRO A 1 286 ? 18.900 -5.848 -45.837 1.00 91.00 286 PRO A C 1
ATOM 2189 O O . PRO A 1 286 ? 19.198 -4.670 -45.684 1.00 91.00 286 PRO A O 1
ATOM 2192 N N . VAL A 1 287 ? 18.084 -6.488 -44.999 1.00 92.56 287 VAL A N 1
ATOM 2193 C CA . VAL A 1 287 ? 17.448 -5.847 -43.837 1.00 92.56 287 VAL A CA 1
ATOM 2194 C C . VAL A 1 287 ? 18.023 -6.439 -42.559 1.00 92.56 287 VAL A C 1
ATOM 2196 O O . VAL A 1 287 ? 18.153 -7.663 -42.447 1.00 92.56 287 VAL A O 1
ATOM 2199 N N . PHE A 1 288 ? 18.338 -5.585 -41.587 1.00 94.44 288 PHE A N 1
ATOM 2200 C CA . PHE A 1 288 ? 18.709 -6.032 -40.252 1.00 94.44 288 PHE A CA 1
ATOM 2201 C C . PHE A 1 288 ? 17.470 -6.528 -39.497 1.00 94.44 288 PHE A C 1
ATOM 2203 O O . PHE A 1 288 ? 16.493 -5.804 -39.328 1.00 94.44 288 PHE A O 1
ATOM 2210 N N . GLY A 1 289 ? 17.482 -7.798 -39.095 1.00 91.69 289 GLY A N 1
ATOM 2211 C CA . GLY A 1 289 ? 16.292 -8.492 -38.590 1.00 91.69 289 GLY A CA 1
ATOM 2212 C C . GLY A 1 289 ? 16.013 -8.334 -37.093 1.00 91.69 289 GLY A C 1
ATOM 2213 O O . GLY A 1 289 ? 15.065 -8.951 -36.610 1.00 91.69 289 GLY A O 1
ATOM 2214 N N . LEU A 1 290 ? 16.829 -7.579 -36.352 1.00 93.56 290 LEU A N 1
ATOM 2215 C CA . LEU A 1 290 ? 16.661 -7.389 -34.909 1.00 93.56 290 LEU A CA 1
ATOM 2216 C C . LEU A 1 290 ? 15.996 -6.045 -34.614 1.00 93.56 290 LEU A C 1
ATOM 2218 O O . LEU A 1 290 ? 16.436 -5.007 -35.104 1.00 93.56 290 LEU A O 1
ATOM 2222 N N . THR A 1 291 ? 14.960 -6.064 -33.777 1.00 95.06 291 THR A N 1
ATOM 2223 C CA . THR A 1 291 ? 14.319 -4.848 -33.263 1.00 95.06 291 THR A CA 1
ATOM 2224 C C . THR A 1 291 ? 15.291 -4.080 -32.371 1.00 95.06 291 THR A C 1
ATOM 2226 O O . THR A 1 291 ? 15.887 -4.674 -31.475 1.00 95.06 291 THR A O 1
ATOM 2229 N N . GLU A 1 292 ? 15.437 -2.780 -32.626 1.00 93.88 292 GLU A N 1
ATOM 2230 C CA . GLU A 1 292 ? 16.233 -1.865 -31.803 1.00 93.88 292 GLU A CA 1
ATOM 2231 C C . GLU A 1 292 ? 15.580 -1.706 -30.420 1.00 93.88 292 GLU A C 1
ATOM 2233 O O . GLU A 1 292 ? 14.413 -1.310 -30.351 1.00 93.88 292 GLU A O 1
ATOM 2238 N N . PRO A 1 293 ? 16.268 -2.072 -29.326 1.00 92.81 293 PRO A N 1
ATOM 2239 C CA . PRO A 1 293 ? 15.775 -1.838 -27.975 1.00 92.81 293 PRO A CA 1
ATOM 2240 C C . PRO A 1 293 ? 16.028 -0.382 -27.555 1.00 92.81 293 PRO A C 1
ATOM 2242 O O . PRO A 1 293 ? 16.839 0.315 -28.159 1.00 92.81 293 PRO A O 1
ATOM 2245 N N . ASP A 1 294 ? 15.385 0.068 -26.479 1.00 91.62 294 ASP A N 1
ATOM 2246 C CA . ASP A 1 294 ? 15.621 1.414 -25.948 1.00 91.62 294 ASP A CA 1
ATOM 2247 C C . ASP A 1 294 ? 17.068 1.588 -25.471 1.00 91.62 294 ASP A C 1
ATOM 2249 O O . ASP A 1 294 ? 17.636 0.682 -24.861 1.00 91.62 294 ASP A O 1
ATOM 2253 N N . VAL A 1 295 ? 17.652 2.768 -25.698 1.00 93.81 295 VAL A N 1
ATOM 2254 C CA . VAL A 1 295 ? 19.028 3.099 -25.274 1.00 93.81 295 VAL A CA 1
ATOM 2255 C C . VAL A 1 295 ? 19.168 3.070 -23.748 1.00 93.81 295 VAL A C 1
ATOM 2257 O O . VAL A 1 295 ? 20.189 2.629 -23.212 1.00 93.81 295 VAL A O 1
ATOM 2260 N N . PHE A 1 296 ? 18.130 3.525 -23.048 1.00 93.56 296 PHE A N 1
ATOM 2261 C CA . PHE A 1 296 ? 18.081 3.616 -21.595 1.00 93.56 296 PHE A CA 1
ATOM 2262 C C . PHE A 1 296 ? 16.881 2.855 -21.045 1.00 93.56 296 PHE A C 1
ATOM 2264 O O . PHE A 1 296 ? 15.827 2.783 -21.674 1.00 93.56 296 PHE A O 1
ATOM 2271 N N . ILE A 1 297 ? 17.057 2.308 -19.849 1.00 92.44 297 ILE A N 1
ATOM 2272 C CA . ILE A 1 297 ? 15.972 1.845 -18.994 1.00 92.44 297 ILE A CA 1
ATOM 2273 C C . ILE A 1 297 ? 15.625 3.022 -18.081 1.00 92.44 297 ILE A C 1
ATOM 2275 O O . ILE A 1 297 ? 16.466 3.434 -17.282 1.00 92.44 297 ILE A O 1
ATOM 2279 N N . SER A 1 298 ? 14.412 3.561 -18.207 1.00 94.50 298 SER A N 1
ATOM 2280 C CA . SER A 1 298 ? 13.960 4.733 -17.445 1.00 94.50 298 SER A CA 1
ATOM 2281 C C . SER A 1 298 ? 12.717 4.406 -16.617 1.00 94.50 298 SER A C 1
ATOM 2283 O O . SER A 1 298 ? 11.778 3.779 -17.111 1.00 94.50 298 SER A O 1
ATOM 2285 N N . GLY A 1 299 ? 12.681 4.855 -15.362 1.00 94.94 299 GLY A N 1
ATOM 2286 C CA . GLY A 1 299 ? 11.527 4.665 -14.482 1.00 94.94 299 GLY A CA 1
ATOM 2287 C C . GLY A 1 299 ? 11.592 5.492 -13.199 1.00 94.94 299 GLY A C 1
ATOM 2288 O O . GLY A 1 299 ? 12.656 5.937 -12.784 1.00 94.94 299 GLY A O 1
ATOM 2289 N N . TYR A 1 300 ? 10.443 5.702 -12.566 1.00 95.12 300 TYR A N 1
ATOM 2290 C CA . TYR A 1 300 ? 10.302 6.452 -11.322 1.00 95.12 300 TYR A CA 1
ATOM 2291 C C . TYR A 1 300 ? 10.405 5.530 -10.110 1.00 95.12 300 TYR A C 1
ATOM 2293 O O . TYR A 1 300 ? 9.684 4.538 -10.022 1.00 95.12 300 TYR A O 1
ATOM 2301 N N . GLN A 1 301 ? 11.268 5.860 -9.155 1.00 94.12 301 GLN A N 1
ATOM 2302 C CA . GLN A 1 301 ? 11.477 5.074 -7.938 1.00 94.12 301 GLN A CA 1
ATOM 2303 C C . GLN A 1 301 ? 11.173 5.901 -6.694 1.00 94.12 301 GLN A C 1
ATOM 2305 O O . GLN A 1 301 ? 11.392 7.110 -6.687 1.00 94.12 301 GLN A O 1
ATOM 2310 N N . SER A 1 302 ? 10.713 5.245 -5.629 1.00 91.25 302 SER A N 1
ATOM 2311 C CA . SER A 1 302 ? 10.632 5.849 -4.298 1.00 91.25 302 SER A CA 1
ATOM 2312 C C . SER A 1 302 ? 12.043 5.964 -3.721 1.00 91.25 302 SER A C 1
ATOM 2314 O O . SER A 1 302 ? 12.686 4.953 -3.443 1.00 91.25 302 SER A O 1
ATOM 2316 N N . VAL A 1 303 ? 12.543 7.185 -3.557 1.00 91.19 303 VAL A N 1
ATOM 2317 C CA . VAL A 1 303 ? 13.918 7.469 -3.122 1.00 91.19 303 VAL A CA 1
ATOM 2318 C C . VAL A 1 303 ? 13.890 8.359 -1.884 1.00 91.19 303 VAL A C 1
ATOM 2320 O O . VAL A 1 303 ? 13.190 9.373 -1.862 1.00 91.19 303 VAL A O 1
ATOM 2323 N N . SER A 1 304 ? 14.633 7.972 -0.844 1.00 88.12 304 SER A N 1
ATOM 2324 C CA . SER A 1 304 ? 14.799 8.775 0.372 1.00 88.12 304 SER A CA 1
ATOM 2325 C C . SER A 1 304 ? 15.702 9.992 0.137 1.00 88.12 304 SER A C 1
ATOM 2327 O O . SER A 1 304 ? 16.488 10.017 -0.807 1.00 88.12 304 SER A O 1
ATOM 2329 N N . GLU A 1 305 ? 15.701 10.970 1.046 1.00 84.12 305 GLU A N 1
ATOM 2330 C CA . GLU A 1 305 ? 16.646 12.111 0.998 1.00 84.12 305 GLU A CA 1
ATOM 2331 C C . GLU A 1 305 ? 18.120 11.703 0.924 1.00 84.12 305 GLU A C 1
ATOM 2333 O O . GLU A 1 305 ? 18.961 12.422 0.386 1.00 84.12 305 GLU A O 1
ATOM 2338 N N . SER A 1 306 ? 18.446 10.541 1.484 1.00 84.56 306 SER A N 1
ATOM 2339 C CA . SER A 1 306 ? 19.794 9.981 1.471 1.00 84.56 306 SER A CA 1
ATOM 2340 C C . SER A 1 306 ? 20.144 9.268 0.156 1.00 84.56 306 SER A C 1
ATOM 2342 O O . SER A 1 306 ? 21.261 8.774 0.014 1.00 84.56 306 SER A O 1
ATOM 2344 N N . GLY A 1 307 ? 19.224 9.247 -0.814 1.00 83.25 307 GLY A N 1
ATOM 2345 C CA . GLY A 1 307 ? 19.404 8.643 -2.132 1.00 83.25 307 GLY A CA 1
ATOM 2346 C C . GLY A 1 307 ? 19.171 7.133 -2.163 1.00 83.25 307 GLY A C 1
ATOM 2347 O O . GLY A 1 307 ? 19.522 6.491 -3.150 1.00 83.25 307 GLY A O 1
ATOM 2348 N N . PHE A 1 308 ? 18.610 6.542 -1.103 1.00 86.50 308 PHE A N 1
ATOM 2349 C CA . PHE A 1 308 ? 18.332 5.108 -1.075 1.00 86.50 308 PHE A CA 1
ATOM 2350 C C . PHE A 1 308 ? 16.957 4.806 -1.661 1.00 86.50 308 PHE A C 1
ATOM 2352 O O . PHE A 1 308 ? 15.945 5.373 -1.239 1.00 86.50 308 PHE A O 1
ATOM 2359 N N . VAL A 1 309 ? 16.923 3.851 -2.591 1.00 87.31 309 VAL A N 1
ATOM 2360 C CA . VAL A 1 309 ? 15.671 3.282 -3.091 1.00 87.31 309 VAL A CA 1
ATOM 2361 C C . VAL A 1 309 ? 14.952 2.605 -1.929 1.00 87.31 309 VAL A C 1
ATOM 2363 O O . VAL A 1 309 ? 15.491 1.722 -1.261 1.00 87.31 309 VAL A O 1
ATOM 2366 N N . THR A 1 310 ? 13.730 3.050 -1.681 1.00 83.81 310 THR A N 1
ATOM 2367 C CA . THR A 1 310 ? 12.873 2.584 -0.599 1.00 83.81 310 THR A CA 1
ATOM 2368 C C . THR A 1 310 ? 11.691 1.846 -1.202 1.00 83.81 310 THR A C 1
ATOM 2370 O O . THR A 1 310 ? 11.070 2.318 -2.147 1.00 83.81 310 THR A O 1
ATOM 2373 N N . THR A 1 311 ? 11.376 0.674 -0.662 1.00 76.56 311 THR A N 1
ATOM 2374 C CA . THR A 1 311 ? 10.177 -0.072 -1.058 1.00 76.56 311 THR A CA 1
ATOM 2375 C C . THR A 1 311 ? 9.031 0.298 -0.133 1.00 76.56 311 THR A C 1
ATOM 2377 O O . THR A 1 311 ? 9.250 0.531 1.059 1.00 76.56 311 THR A O 1
ATOM 2380 N N . ALA A 1 312 ? 7.812 0.363 -0.668 1.00 73.00 312 ALA A N 1
ATOM 2381 C CA . ALA A 1 312 ? 6.650 0.546 0.184 1.00 73.00 312 ALA A CA 1
ATOM 2382 C C . ALA A 1 312 ? 6.537 -0.651 1.154 1.00 73.00 312 ALA A C 1
ATOM 2384 O O . ALA A 1 312 ? 6.722 -1.803 0.738 1.00 73.00 312 ALA A O 1
ATOM 2385 N N . PRO A 1 313 ? 6.267 -0.411 2.450 1.00 69.12 313 PRO A N 1
ATOM 2386 C CA . PRO A 1 313 ? 6.021 -1.491 3.396 1.00 69.12 313 PRO A CA 1
ATOM 2387 C C . PRO A 1 313 ? 4.803 -2.306 2.953 1.00 69.12 313 PRO A C 1
ATOM 2389 O O . PRO A 1 313 ? 3.934 -1.791 2.271 1.00 69.12 313 PRO A O 1
ATOM 2392 N N . ARG A 1 314 ? 4.721 -3.582 3.349 1.00 66.06 314 ARG A N 1
ATOM 2393 C CA . ARG A 1 314 ? 3.531 -4.427 3.103 1.00 66.06 314 ARG A CA 1
ATOM 2394 C C . ARG A 1 314 ? 2.498 -4.366 4.230 1.00 66.06 314 ARG A C 1
ATOM 2396 O O . ARG A 1 314 ? 1.358 -4.780 4.052 1.00 66.06 314 ARG A O 1
ATOM 2403 N N . SER A 1 315 ? 2.920 -3.886 5.397 1.00 62.88 315 SER A N 1
ATOM 2404 C CA . SER A 1 315 ? 2.058 -3.563 6.530 1.00 62.88 315 SER A CA 1
ATOM 2405 C C . SER A 1 315 ? 1.881 -2.057 6.527 1.00 62.88 315 SER A C 1
ATOM 2407 O O . SER A 1 315 ? 2.861 -1.335 6.687 1.00 62.88 315 SER A O 1
ATOM 2409 N N . PHE A 1 316 ? 0.654 -1.604 6.313 1.00 59.31 316 PHE A N 1
ATOM 2410 C CA . PHE A 1 316 ? 0.367 -0.197 6.040 1.00 59.31 316 PHE A CA 1
ATOM 2411 C C . PHE A 1 316 ? -0.308 0.488 7.223 1.00 59.31 316 PHE A C 1
ATOM 2413 O O . PHE A 1 316 ? -0.634 1.661 7.139 1.00 59.31 316 PHE A O 1
ATOM 2420 N N . PHE A 1 317 ? -0.580 -0.236 8.312 1.00 60.88 317 PHE A N 1
ATOM 2421 C CA . PHE A 1 317 ? -1.274 0.331 9.458 1.00 60.88 317 PHE A CA 1
ATOM 2422 C C . PHE A 1 317 ? -1.108 -0.511 10.721 1.00 60.88 317 PHE A C 1
ATOM 2424 O O . PHE A 1 317 ? -1.173 -1.741 10.653 1.00 60.88 317 PHE A O 1
ATOM 2431 N N . SER A 1 318 ? -0.980 0.153 11.874 1.00 59.06 318 SER A N 1
ATOM 2432 C CA . SER A 1 318 ? -1.145 -0.468 13.189 1.00 59.06 318 SER A CA 1
ATOM 2433 C C . SER A 1 318 ? -1.738 0.531 14.193 1.00 59.06 318 SER A C 1
ATOM 2435 O O . SER A 1 318 ? -1.127 1.564 14.478 1.00 59.06 318 SER A O 1
ATOM 2437 N N . LEU A 1 319 ? -2.873 0.184 14.802 1.00 62.56 319 LEU A N 1
ATOM 2438 C CA . LEU A 1 319 ? -3.467 0.884 15.953 1.00 62.56 319 LEU A CA 1
ATOM 2439 C C . LEU A 1 319 ? -3.434 -0.039 17.151 1.00 62.56 319 LEU A C 1
ATOM 2441 O O . LEU A 1 319 ? -3.651 -1.237 16.989 1.00 62.56 319 LEU A O 1
ATOM 2445 N N . THR A 1 320 ? -3.181 0.522 18.330 1.00 64.75 320 THR A N 1
ATOM 2446 C CA . THR A 1 320 ? -3.310 -0.195 19.596 1.00 64.75 320 THR A CA 1
ATOM 2447 C C . THR A 1 320 ? -4.428 0.433 20.420 1.00 64.75 320 THR A C 1
ATOM 2449 O O . THR A 1 320 ? -4.420 1.636 20.680 1.00 64.75 320 THR A O 1
ATOM 2452 N N . GLU A 1 321 ? -5.368 -0.396 20.850 1.00 67.81 321 GLU A N 1
ATOM 2453 C CA . GLU A 1 321 ? -6.454 -0.044 21.760 1.00 67.81 321 GLU A CA 1
ATOM 2454 C C . GLU A 1 321 ? -6.400 -0.931 23.000 1.00 67.81 321 GLU A C 1
ATOM 2456 O O . GLU A 1 321 ? -5.779 -1.996 23.001 1.00 67.81 321 GLU A O 1
ATOM 2461 N N . THR A 1 322 ? -7.052 -0.497 24.074 1.00 71.25 322 THR A N 1
ATOM 2462 C CA . THR A 1 322 ? -7.134 -1.288 25.298 1.00 71.25 322 THR A CA 1
ATOM 2463 C C . THR A 1 322 ? -8.374 -2.178 25.261 1.00 71.25 322 THR A C 1
ATOM 2465 O O . THR A 1 322 ? -9.497 -1.724 25.054 1.00 71.25 322 THR A O 1
ATOM 2468 N N . LEU A 1 323 ? -8.171 -3.469 25.495 1.00 74.56 323 LEU A N 1
ATOM 2469 C CA . LEU A 1 323 ? -9.202 -4.486 25.643 1.00 74.56 323 LEU A CA 1
ATOM 2470 C C . LEU A 1 323 ? -9.260 -4.925 27.105 1.00 74.56 323 LEU A C 1
ATOM 2472 O O . LEU A 1 323 ? -8.257 -5.340 27.677 1.00 74.56 323 LEU A O 1
ATOM 2476 N N . GLN A 1 324 ? -10.437 -4.896 27.710 1.00 77.94 324 GLN A N 1
ATOM 2477 C CA . GLN A 1 324 ? -10.685 -5.395 29.052 1.00 77.94 324 GLN A CA 1
ATOM 2478 C C . GLN A 1 324 ? -11.648 -6.579 29.006 1.00 77.94 324 GLN A C 1
ATOM 2480 O O . GLN A 1 324 ? -12.776 -6.477 28.537 1.00 77.94 324 GLN A O 1
ATOM 2485 N N . ILE A 1 325 ? -11.215 -7.707 29.555 1.00 78.12 325 ILE A N 1
ATOM 2486 C CA . ILE A 1 325 ? -12.081 -8.853 29.805 1.00 78.12 325 ILE A CA 1
ATOM 2487 C C . ILE A 1 325 ? -12.514 -8.797 31.263 1.00 78.12 325 ILE A C 1
ATOM 2489 O O . ILE A 1 325 ? -11.674 -8.844 32.167 1.00 78.12 325 ILE A O 1
ATOM 2493 N N . ILE A 1 326 ? -13.817 -8.707 31.502 1.00 79.56 326 ILE A N 1
ATOM 2494 C CA . ILE A 1 326 ? -14.407 -8.824 32.833 1.00 79.56 326 ILE A CA 1
ATOM 2495 C C . ILE A 1 326 ? -14.916 -10.242 33.077 1.00 79.56 326 ILE A C 1
ATOM 2497 O O . ILE A 1 326 ? -15.102 -11.039 32.157 1.00 79.56 326 ILE A O 1
ATOM 2501 N N . ALA A 1 327 ? -15.111 -10.585 34.349 1.00 76.50 327 ALA A N 1
ATOM 2502 C CA . ALA A 1 327 ? -15.770 -11.838 34.685 1.00 76.50 327 ALA A CA 1
ATOM 2503 C C . ALA A 1 327 ? -17.162 -11.849 34.045 1.00 76.50 327 ALA A C 1
ATOM 2505 O O . ALA A 1 327 ? -17.853 -10.832 34.107 1.00 76.50 327 ALA A O 1
ATOM 2506 N N . ALA A 1 328 ? -17.556 -12.986 33.463 1.00 69.25 328 ALA A N 1
ATOM 2507 C CA . ALA A 1 328 ? -18.932 -13.180 33.024 1.00 69.25 328 ALA A CA 1
ATOM 2508 C C . ALA A 1 328 ? -19.868 -12.826 34.179 1.00 69.25 328 ALA A C 1
ATOM 2510 O O . ALA A 1 328 ? -19.619 -13.240 35.323 1.00 69.25 328 ALA A O 1
ATOM 2511 N N . SER A 1 329 ? -20.888 -12.017 33.899 1.00 61.03 329 SER A N 1
ATOM 2512 C CA . SER A 1 329 ? -21.798 -11.562 34.936 1.00 61.03 329 SER A CA 1
ATOM 2513 C C . SER A 1 329 ? -22.411 -12.784 35.615 1.00 61.03 329 SER A C 1
ATOM 2515 O O . SER A 1 329 ? -23.138 -13.571 35.012 1.00 61.03 329 SER A O 1
ATOM 2517 N N . THR A 1 330 ? -22.123 -12.965 36.904 1.00 48.72 330 THR A N 1
ATOM 2518 C CA . THR A 1 330 ? -22.853 -13.936 37.728 1.00 48.72 330 THR A CA 1
ATOM 2519 C C . THR A 1 330 ? -24.218 -13.395 38.146 1.00 48.72 330 THR A C 1
ATOM 2521 O O . THR A 1 330 ? -24.880 -14.032 38.965 1.00 48.72 330 THR A O 1
ATOM 2524 N N . ASP A 1 331 ? -24.607 -12.210 37.666 1.00 42.25 331 ASP A N 1
ATOM 2525 C CA . ASP A 1 331 ? -25.805 -11.518 38.106 1.00 42.25 331 ASP A CA 1
ATOM 2526 C C . ASP A 1 331 ? -27.006 -11.954 37.256 1.00 42.25 331 ASP A C 1
ATOM 2528 O O . ASP A 1 331 ? -27.090 -11.617 36.072 1.00 42.25 331 ASP A O 1
ATOM 2532 N N . PRO A 1 332 ? -27.972 -12.701 37.821 1.00 44.47 332 PRO A N 1
ATOM 2533 C CA . PRO A 1 332 ? -29.227 -12.992 37.160 1.00 44.47 332 PRO A CA 1
ATOM 2534 C C . PRO A 1 332 ? -30.135 -11.755 37.221 1.00 44.47 332 PRO A C 1
ATOM 2536 O O . PRO A 1 332 ? -31.295 -11.865 37.625 1.00 44.47 332 PRO A O 1
ATOM 2539 N N . GLU A 1 333 ? -29.667 -10.586 36.772 1.00 40.34 333 GLU A N 1
ATOM 2540 C CA . GLU A 1 333 ? -30.562 -9.508 36.340 1.00 40.34 333 GLU A CA 1
ATOM 2541 C C . GLU A 1 333 ? -31.140 -9.871 34.970 1.00 40.34 333 GLU A C 1
ATOM 2543 O O . GLU A 1 333 ? -31.016 -9.201 33.947 1.00 40.34 333 GLU A O 1
ATOM 2548 N N . ILE A 1 334 ? -31.887 -10.972 35.008 1.00 36.38 334 ILE A N 1
ATOM 2549 C CA . ILE A 1 334 ? -33.132 -11.092 34.295 1.00 36.38 334 ILE A CA 1
ATOM 2550 C C . ILE A 1 334 ? -33.874 -9.780 34.590 1.00 36.38 334 ILE A C 1
ATOM 2552 O O . ILE A 1 334 ? -34.356 -9.563 35.701 1.00 36.38 334 ILE A O 1
ATOM 2556 N N . ASN A 1 335 ? -34.001 -8.906 33.600 1.00 32.69 335 ASN A N 1
ATOM 2557 C CA . ASN A 1 335 ? -35.253 -8.189 33.477 1.00 32.69 335 ASN A CA 1
ATOM 2558 C C . ASN A 1 335 ? -36.150 -9.139 32.683 1.00 32.69 335 ASN A C 1
ATOM 2560 O O . ASN A 1 335 ? -36.086 -9.150 31.449 1.00 32.69 335 ASN A O 1
ATOM 2564 N N . PRO A 1 336 ? -36.920 -10.028 33.344 1.00 36.56 336 PRO A N 1
ATOM 2565 C CA . PRO A 1 336 ? -37.865 -10.839 32.620 1.00 36.56 336 PRO A CA 1
ATOM 2566 C C . PRO A 1 336 ? -38.849 -9.836 32.054 1.00 36.56 336 PRO A C 1
ATOM 2568 O O . PRO A 1 336 ? -39.592 -9.186 32.793 1.00 36.56 336 PRO A O 1
ATOM 2571 N N . VAL A 1 337 ? -38.896 -9.722 30.731 1.00 28.78 337 VAL A N 1
ATOM 2572 C CA . VAL A 1 337 ? -40.155 -9.348 30.109 1.00 28.78 337 VAL A CA 1
ATOM 2573 C C . VAL A 1 337 ? -41.152 -10.353 30.667 1.00 28.78 337 VAL A C 1
ATOM 2575 O O . VAL A 1 337 ? -41.044 -11.549 30.399 1.00 28.78 337 VAL A O 1
ATOM 2578 N N . ASN A 1 338 ? -42.027 -9.875 31.555 1.00 39.03 338 ASN A N 1
ATOM 2579 C CA . ASN A 1 338 ? -43.073 -10.660 32.184 1.00 39.03 338 ASN A CA 1
ATOM 2580 C C . ASN A 1 338 ? -43.743 -11.517 31.107 1.00 39.03 338 ASN A C 1
ATOM 2582 O O . ASN A 1 338 ? -44.530 -11.001 30.318 1.00 39.03 338 ASN A O 1
ATOM 2586 N N . ALA A 1 339 ? -43.454 -12.818 31.082 1.00 30.78 339 ALA A N 1
ATOM 2587 C CA . ALA A 1 339 ? -44.354 -13.786 30.490 1.00 30.78 339 ALA A CA 1
ATOM 2588 C C . ALA A 1 339 ? -45.436 -14.024 31.556 1.00 30.78 339 ALA A C 1
ATOM 2590 O O . ALA A 1 339 ? -45.173 -14.655 32.584 1.00 30.78 339 ALA A O 1
ATOM 2591 N N . PRO A 1 340 ? -46.634 -13.442 31.393 1.00 39.09 340 PRO A N 1
ATOM 2592 C CA . PRO A 1 340 ? -47.628 -13.399 32.447 1.00 39.09 340 PRO A CA 1
ATOM 2593 C C . PRO A 1 340 ? -48.264 -14.782 32.589 1.00 39.09 340 PRO A C 1
ATOM 2595 O O . PRO A 1 340 ? -48.779 -15.313 31.614 1.00 39.09 340 PRO A O 1
ATOM 2598 N N . LEU A 1 341 ? -48.300 -15.337 33.804 1.00 41.22 341 LEU A N 1
ATOM 2599 C CA . LEU A 1 341 ? -49.276 -16.344 34.266 1.00 41.22 341 LEU A CA 1
ATOM 2600 C C . LEU A 1 341 ? -49.433 -17.687 33.500 1.00 41.22 341 LEU A C 1
ATOM 2602 O O . LEU A 1 341 ? -50.123 -18.576 34.005 1.00 41.22 341 LEU A O 1
ATOM 2606 N N . THR A 1 342 ? -48.829 -17.900 32.331 1.00 46.81 342 THR A N 1
ATOM 2607 C CA . THR A 1 342 ? -49.165 -19.014 31.425 1.00 46.81 342 THR A CA 1
ATOM 2608 C C . THR A 1 342 ? -48.528 -20.341 31.831 1.00 46.81 342 THR A C 1
ATOM 2610 O O . THR A 1 342 ? -49.199 -21.372 31.766 1.00 46.81 342 THR A O 1
ATOM 2613 N N . SER A 1 343 ? -47.301 -20.342 32.357 1.00 45.56 343 SER A N 1
ATOM 2614 C CA . SER A 1 343 ? -46.628 -21.562 32.844 1.00 45.56 343 SER A CA 1
ATOM 2615 C C . SER A 1 343 ? -47.279 -22.102 34.125 1.00 45.56 343 SER A C 1
ATOM 2617 O O . SER A 1 343 ? -47.463 -23.310 34.278 1.00 45.56 343 SER A O 1
ATOM 2619 N N . GLY A 1 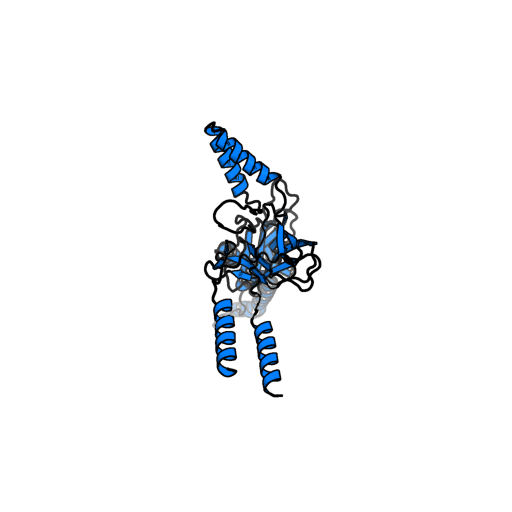344 ? -47.705 -21.200 35.019 1.00 50.53 344 GLY A N 1
ATOM 2620 C CA . GLY A 1 344 ? -48.449 -21.546 36.233 1.00 50.53 344 GLY A CA 1
ATOM 2621 C C . GLY A 1 344 ? -49.832 -22.123 35.918 1.00 50.53 344 GLY A C 1
ATOM 2622 O O . GLY A 1 344 ? -50.193 -23.177 36.441 1.00 50.53 344 GLY A O 1
ATOM 2623 N N . LEU A 1 345 ? -50.580 -21.498 34.999 1.00 48.88 345 LEU A N 1
ATOM 2624 C CA . LEU A 1 345 ? -51.880 -22.005 34.537 1.00 48.88 345 LEU A CA 1
ATOM 2625 C C . LEU A 1 345 ? -51.770 -23.369 33.843 1.00 48.88 345 LEU A C 1
ATOM 2627 O O . LEU A 1 345 ? -52.635 -24.220 34.054 1.00 48.88 345 LEU A O 1
ATOM 2631 N N . MET A 1 346 ? -50.702 -23.620 33.078 1.00 52.00 346 MET A N 1
ATOM 2632 C CA . MET A 1 346 ? -50.471 -24.935 32.473 1.00 52.00 346 MET A CA 1
ATOM 2633 C C . MET A 1 346 ? -50.228 -26.008 33.543 1.00 52.00 346 MET A C 1
ATOM 2635 O O . MET A 1 346 ? -50.814 -27.089 33.475 1.00 52.00 346 MET A O 1
ATOM 2639 N N . LEU A 1 347 ? -49.433 -25.701 34.576 1.00 54.28 347 LEU A N 1
ATOM 2640 C CA . LEU A 1 347 ? -49.148 -26.634 35.669 1.00 54.28 347 LEU A CA 1
ATOM 2641 C C . LEU A 1 347 ? -50.410 -26.954 36.491 1.00 54.28 347 LEU A C 1
ATOM 2643 O O . LEU A 1 347 ? -50.679 -28.120 36.785 1.00 54.28 347 LEU A O 1
ATOM 2647 N N . PHE A 1 348 ? -51.237 -25.946 36.794 1.00 59.00 348 PHE A N 1
ATOM 2648 C CA . PHE A 1 348 ? -52.525 -26.148 37.466 1.00 59.00 348 PHE A CA 1
ATOM 2649 C C . PHE A 1 348 ? -53.531 -26.918 36.596 1.00 59.00 348 PHE A C 1
ATOM 2651 O O . PHE A 1 348 ? -54.265 -27.757 37.122 1.00 59.00 348 PHE A O 1
ATOM 2658 N N . ALA A 1 349 ? -53.535 -26.720 35.272 1.00 55.75 349 ALA A N 1
ATOM 2659 C CA . ALA A 1 349 ? -54.368 -27.496 34.351 1.00 55.75 349 ALA A CA 1
ATOM 2660 C C . ALA A 1 349 ? -53.955 -28.979 34.306 1.00 55.75 349 ALA A C 1
ATOM 2662 O O . ALA A 1 349 ? -54.819 -29.861 34.321 1.00 55.75 349 ALA A O 1
ATOM 2663 N N . PHE A 1 350 ? -52.651 -29.277 34.330 1.00 58.09 350 PHE A N 1
ATOM 2664 C CA . PHE A 1 350 ? -52.155 -30.654 34.393 1.00 58.09 350 PHE A CA 1
ATOM 2665 C C . PHE A 1 350 ? -52.436 -31.322 35.744 1.00 58.09 350 PHE A C 1
ATOM 2667 O O . PHE A 1 350 ? -52.860 -32.479 35.764 1.00 58.09 350 PHE A O 1
ATOM 2674 N N . ILE A 1 351 ? -52.285 -30.605 36.862 1.00 65.19 351 ILE A N 1
ATOM 2675 C CA . ILE A 1 351 ? -52.633 -31.115 38.198 1.00 65.19 351 ILE A CA 1
ATOM 2676 C C . ILE A 1 351 ? -54.147 -31.369 38.301 1.00 65.19 351 ILE A C 1
ATOM 2678 O O . ILE A 1 351 ? -54.561 -32.431 38.767 1.00 65.19 351 ILE A O 1
ATOM 2682 N N . GLY A 1 352 ? -54.981 -30.462 37.782 1.00 61.59 352 GLY A N 1
ATOM 2683 C CA . GLY A 1 352 ? -56.436 -30.630 37.733 1.00 61.59 352 GLY A CA 1
ATOM 2684 C C . GLY A 1 352 ? -56.883 -31.826 36.883 1.00 61.59 352 GLY A C 1
ATOM 2685 O O . GLY A 1 352 ? -57.732 -32.611 37.311 1.00 61.59 352 GLY A O 1
ATOM 2686 N N . LEU A 1 353 ? -56.273 -32.031 35.711 1.00 59.28 353 LEU A N 1
ATOM 2687 C CA . LEU A 1 353 ? -56.533 -33.200 34.860 1.00 59.28 353 LEU A CA 1
ATOM 2688 C C . LEU A 1 353 ? -56.065 -34.514 35.498 1.00 59.28 353 LEU A C 1
ATOM 2690 O O . LEU A 1 353 ? -56.687 -35.556 35.283 1.00 59.28 353 LEU A O 1
ATOM 2694 N N . TRP A 1 354 ? -54.995 -34.482 36.292 1.00 56.53 354 TRP A N 1
ATOM 2695 C CA . TRP A 1 354 ? -54.460 -35.667 36.959 1.00 56.53 354 TRP A CA 1
ATOM 2696 C C . TRP A 1 354 ? -55.296 -36.084 38.175 1.00 56.53 354 TRP A C 1
ATOM 2698 O O . TRP A 1 354 ? -55.572 -37.272 38.347 1.00 56.53 354 TRP A O 1
ATOM 2708 N N . ILE A 1 355 ? -55.772 -35.117 38.969 1.00 64.94 355 ILE A N 1
ATOM 2709 C CA . ILE A 1 355 ? -56.683 -35.366 40.097 1.00 64.94 355 ILE A CA 1
ATOM 2710 C C . ILE A 1 355 ? -58.028 -35.911 39.589 1.00 64.94 355 ILE A C 1
ATOM 2712 O O . ILE A 1 355 ? -58.530 -36.895 40.129 1.00 64.94 355 ILE A O 1
ATOM 2716 N N . ARG A 1 356 ? -58.561 -35.376 38.480 1.00 48.06 356 ARG A N 1
ATOM 2717 C CA . ARG A 1 356 ? -59.821 -35.844 37.864 1.00 48.06 356 ARG A CA 1
ATOM 2718 C C . ARG A 1 356 ? -59.751 -37.258 37.271 1.00 48.06 356 ARG A C 1
ATOM 2720 O O . ARG A 1 356 ? -60.781 -37.833 36.958 1.00 48.06 356 ARG A O 1
ATOM 2727 N N . LYS A 1 357 ? -58.551 -37.810 37.070 1.00 44.06 357 LYS A N 1
ATOM 2728 C CA . LYS A 1 357 ? -58.360 -39.173 36.547 1.00 44.06 357 LYS A CA 1
ATOM 2729 C C . LYS A 1 357 ? -58.146 -40.214 37.656 1.00 44.06 357 LYS A C 1
ATOM 2731 O O . LYS A 1 357 ? -58.015 -41.397 37.346 1.00 44.06 357 LYS A O 1
ATOM 2736 N N . ARG A 1 358 ? -58.034 -39.774 38.917 1.00 46.12 358 ARG A N 1
ATOM 2737 C CA . ARG A 1 358 ? -57.822 -40.624 40.103 1.00 46.12 358 ARG A CA 1
ATOM 2738 C C . ARG A 1 358 ? -58.949 -40.555 41.142 1.00 46.12 358 ARG A C 1
ATOM 2740 O O . ARG A 1 358 ? -58.981 -41.435 41.998 1.00 46.12 358 ARG A O 1
ATOM 2747 N N . ALA A 1 359 ? -59.823 -39.552 41.074 1.00 44.28 359 ALA A N 1
ATOM 2748 C CA . ALA A 1 359 ? -61.182 -39.611 41.618 1.00 44.28 359 ALA A CA 1
ATOM 2749 C C . ALA A 1 359 ? -62.108 -40.237 40.569 1.00 44.28 359 ALA A C 1
ATOM 2751 O O . ALA A 1 359 ? -63.024 -40.982 40.975 1.00 44.28 359 ALA A O 1
#

Secondary structure (DSSP, 8-state):
-HHHHHHHHHHHHHHHS---------EEE--B-EEEE---SEEEEEEGGGEEE-TTS-EEE-HHHHHHTTSTTTEE-TTS----------SS------S--HHHHHHHHHHHHHHHHHT-HHHHHHHHHHHHHHHHPPBPEEEEETT--EEEEE--S-----TTSEEEEEEEETTS--EEEEE--SS-EEETTEEE-TT-EEEEEPPPTT--SEEEEEEEEEEEE-SSEEEEEEBPPPTT--PPPEEEEEEEEE-HHHHHHHHHHHHHIIIIIHHHHHTT--SPPP---SPPPPSEEEEEEEEETTS-B-PPPSEEEEEEEEEEEEPP------------SHHHHHHHHHHHHHHTTT-

Foldseek 3Di:
DVVVVVVVVVVVVVVVVPPPPPPWDWDWAAAAWDFPDKQLWKKFWFFPVQWFADPVRDIFGHPVSVVCRPDLLGMLHSHDTFKQQDQPDDPDDHDNRHDPPVCLVVVLVVQCVVCVVVVPVVSNVVSVVSVCCVPPNHFIETEGAVFDFDKGKIAGSPDNPDPQKDKWKWKDKPPDDIDTKDFQCDAWDDDPRHIRHHRMIIDGGGDPPPPDFDKIKIKMWIFMDGPGTFMAIFADDDPPDPDWTKDWDKDKDFDVVQVVVVVVVVVCCVPPQVVCVVVVDDDDHDDDPDDRDDRMRIRIFTATPVGDGDGDDRINGMIIGMYGYDHHDPDPPPPPPDPDDPVVVVVVVVVVVVVVVVD

pLDDT: mean 70.06, std 18.57, range [27.94, 97.44]

Sequence (359 aa):
MPRIVSLLALLFLAMFVFVEVASAKLLRSTGRGVLSEQFSEDYFFVENKDIVRFLDGSFGMSQSGFDNRFSLSNSIGGGGRGISAVPTNGPTATNCNGSYDDFELQDALNDLSSAESSDDQTDIDRATAALEQLENGDPCVYQFEQGEDLLAFGSFSMFFDTPSITTLIEWNIEGKDPITGSVNTGGDITTPDGTIANGNVVLDAPAPANLAVGVYDLKVRAILSSDLGEFFMVRESEPQSSTQSITLQLTEEANPAYIVWQDAFEQWLQDVYDPWVDNNRTGPEPVFGLTEPDVFISGYQSVSESGFVTTAPRSFFSLTETLQIIAASTDPEINPVNAPLTSGLMLFAFIGLWIRKRA

Radius of gyration: 33.71 Å; chains: 1; bounding box: 92×85×100 Å

Organism: NCBI:txid1121922